Protein AF-A0A7W2SAY1-F1 (afdb_monomer_lite)

Sequence (235 aa):
MAEQLNHPELTVTQLHLTEDHTSDATKPDAIKECTKVAEKNSDEIDKTVPKIVLATLNAKYFHTSFGLRYLYANLKELQDYCEIKEFIIQTRAIDIVEQILVSKPDIVGFGVYIWNIVETTDVVSLLKVIAPDIKIILGGPEVSYETEQQAIVANADYVLTGPADLSFYQLCKDIINNSPPDKKIVHSKPVELNELASPYQYYTDEDLTHRLLYVEASRGCPFKCEFCLSSLDKT

Structure (mmCIF, N/CA/C/O backbone):
data_AF-A0A7W2SAY1-F1
#
_entry.id   AF-A0A7W2SAY1-F1
#
loop_
_atom_site.group_PDB
_atom_site.id
_atom_site.type_symbol
_atom_site.label_atom_id
_atom_site.label_alt_id
_atom_site.label_comp_id
_atom_site.label_asym_id
_atom_site.label_entity_id
_atom_site.label_seq_id
_atom_site.pdbx_PDB_ins_code
_atom_site.Cartn_x
_atom_site.Cartn_y
_atom_site.Cartn_z
_atom_site.occupancy
_atom_site.B_iso_or_equiv
_atom_site.auth_seq_id
_atom_site.auth_comp_id
_atom_site.auth_asym_id
_atom_site.auth_atom_id
_atom_site.pdbx_PDB_model_num
ATOM 1 N N . MET A 1 1 ? 32.327 11.902 -39.844 1.00 40.41 1 MET A N 1
ATOM 2 C CA . MET A 1 1 ? 31.794 10.677 -40.470 1.00 40.41 1 MET A CA 1
ATOM 3 C C . MET A 1 1 ? 32.386 9.512 -39.692 1.00 40.41 1 MET A C 1
ATOM 5 O O . MET A 1 1 ? 33.519 9.150 -39.962 1.00 40.41 1 MET A O 1
ATOM 9 N N . ALA A 1 2 ? 31.719 9.063 -38.627 1.00 31.91 2 ALA A N 1
ATOM 10 C CA . ALA A 1 2 ? 32.201 7.962 -37.792 1.00 31.91 2 ALA A CA 1
ATOM 11 C C . ALA A 1 2 ? 31.481 6.678 -38.225 1.00 31.91 2 ALA A C 1
ATOM 13 O O . ALA A 1 2 ? 30.255 6.678 -38.323 1.00 31.91 2 ALA A O 1
ATOM 14 N N . GLU A 1 3 ? 32.249 5.640 -38.547 1.00 34.47 3 GLU A N 1
ATOM 15 C CA . GLU A 1 3 ? 31.760 4.334 -38.993 1.00 34.47 3 GLU A CA 1
ATOM 16 C C . GLU A 1 3 ? 31.024 3.611 -37.855 1.00 34.47 3 GLU A C 1
ATOM 18 O O . GLU A 1 3 ? 31.545 3.467 -36.749 1.00 34.47 3 GLU A O 1
ATOM 23 N N . GLN A 1 4 ? 29.798 3.160 -38.132 1.00 36.62 4 GLN A N 1
ATOM 24 C CA . GLN A 1 4 ? 29.044 2.266 -37.258 1.00 36.62 4 GLN A CA 1
ATOM 25 C C . GLN A 1 4 ? 29.598 0.844 -37.392 1.00 36.62 4 GLN A C 1
ATOM 27 O O . GLN A 1 4 ? 29.544 0.244 -38.464 1.00 36.62 4 GLN A O 1
ATOM 32 N N . LEU A 1 5 ? 30.107 0.296 -36.291 1.00 39.88 5 LEU A N 1
ATOM 33 C CA . LEU A 1 5 ? 30.416 -1.126 -36.164 1.00 39.88 5 LEU A CA 1
ATOM 34 C C . LEU A 1 5 ? 29.117 -1.881 -35.844 1.00 39.88 5 LEU A C 1
ATOM 36 O O . LEU A 1 5 ? 28.539 -1.701 -34.775 1.00 39.88 5 LEU A O 1
ATOM 40 N N . ASN A 1 6 ? 28.657 -2.715 -36.780 1.00 39.06 6 ASN A N 1
ATOM 41 C CA . ASN A 1 6 ? 27.538 -3.633 -36.565 1.00 39.06 6 ASN A CA 1
ATOM 42 C C . ASN A 1 6 ? 27.964 -4.770 -35.626 1.00 39.06 6 ASN A C 1
ATOM 44 O O . ASN A 1 6 ? 28.907 -5.506 -35.922 1.00 39.06 6 ASN A O 1
ATOM 48 N N . HIS A 1 7 ? 27.245 -4.941 -34.518 1.00 41.12 7 HIS A N 1
ATOM 49 C CA . HIS A 1 7 ? 27.351 -6.133 -33.679 1.00 41.12 7 HIS A CA 1
ATOM 50 C C . HIS A 1 7 ? 26.514 -7.277 -34.282 1.00 41.12 7 HIS A C 1
ATOM 52 O O . HIS A 1 7 ? 25.421 -7.015 -34.786 1.00 41.12 7 HIS A O 1
ATOM 58 N N . PRO A 1 8 ? 27.001 -8.532 -34.256 1.00 40.09 8 PRO A N 1
ATOM 59 C CA . PRO A 1 8 ? 26.271 -9.667 -34.812 1.00 40.09 8 PRO A CA 1
ATOM 60 C C . PRO A 1 8 ? 25.035 -10.007 -33.967 1.00 40.09 8 PRO A C 1
ATOM 62 O O . PRO A 1 8 ? 25.081 -9.974 -32.737 1.00 40.09 8 PRO A O 1
ATOM 65 N N . GLU A 1 9 ? 23.934 -10.328 -34.649 1.00 38.53 9 GLU A N 1
ATOM 66 C CA . GLU A 1 9 ? 22.654 -10.732 -34.061 1.00 38.53 9 GLU A CA 1
ATOM 67 C C . GLU A 1 9 ? 22.815 -11.945 -33.131 1.00 38.53 9 GLU A C 1
ATOM 69 O O . GLU A 1 9 ? 23.359 -12.983 -33.513 1.00 38.53 9 GLU A O 1
ATOM 74 N N . LEU A 1 10 ? 22.303 -11.825 -31.904 1.00 33.75 10 LEU A N 1
ATOM 75 C CA . LEU A 1 10 ? 22.164 -12.944 -30.975 1.00 33.75 10 LEU A CA 1
ATOM 76 C C . LEU A 1 10 ? 21.035 -13.857 -31.463 1.00 33.75 10 LEU A C 1
ATOM 78 O O . LEU A 1 10 ? 19.861 -13.493 -31.420 1.00 33.75 10 LEU A O 1
ATOM 82 N N . THR A 1 11 ? 21.390 -15.052 -31.928 1.00 29.39 11 THR A N 1
ATOM 83 C CA . THR A 1 11 ? 20.422 -16.072 -32.340 1.00 29.39 11 THR A CA 1
ATOM 84 C C . THR A 1 11 ? 19.762 -16.683 -31.102 1.00 29.39 11 THR A C 1
ATOM 86 O O . THR A 1 11 ? 20.425 -17.324 -30.287 1.00 29.39 11 THR A O 1
ATOM 89 N N . VAL A 1 12 ? 18.453 -16.479 -30.946 1.00 34.62 12 VAL A N 1
ATOM 90 C CA . VAL A 1 12 ? 17.649 -17.118 -29.895 1.00 34.62 12 VAL A CA 1
ATOM 91 C C . VAL A 1 12 ? 17.300 -18.537 -30.340 1.00 34.62 12 VAL A C 1
ATOM 93 O O . VAL A 1 12 ? 16.532 -18.727 -31.281 1.00 34.62 12 VAL A O 1
ATOM 96 N N . THR A 1 13 ? 17.849 -19.543 -29.663 1.00 32.06 13 THR A N 1
ATOM 97 C CA . THR A 1 13 ? 17.478 -20.945 -29.886 1.00 32.06 13 THR A CA 1
ATOM 98 C C . THR A 1 13 ? 16.179 -21.247 -29.140 1.00 32.06 13 THR A C 1
ATOM 100 O O . THR A 1 13 ? 16.164 -21.304 -27.912 1.00 32.06 13 THR A O 1
ATOM 103 N N . GLN A 1 14 ? 15.082 -21.446 -29.871 1.00 33.59 14 GLN A N 1
ATOM 104 C CA . GLN A 1 14 ? 13.847 -21.989 -29.303 1.00 33.59 14 GLN A CA 1
ATOM 105 C C . GLN A 1 14 ? 14.040 -23.472 -28.961 1.00 33.59 14 GLN A C 1
ATOM 107 O O . GLN A 1 14 ? 14.428 -24.273 -29.810 1.00 33.59 14 GLN A O 1
ATOM 112 N N . LEU A 1 15 ? 13.761 -23.838 -27.710 1.00 31.23 15 LEU A N 1
ATOM 113 C CA . LEU A 1 15 ? 13.700 -25.230 -27.271 1.00 31.23 15 LEU A CA 1
ATOM 114 C C . LEU A 1 15 ? 12.330 -25.809 -27.643 1.00 31.23 15 LEU A C 1
ATOM 116 O O . LEU A 1 15 ? 11.307 -25.386 -27.109 1.00 31.23 15 LEU A O 1
ATOM 120 N N . HIS A 1 16 ? 12.314 -26.782 -28.556 1.00 31.14 16 HIS A N 1
ATOM 121 C CA . HIS A 1 16 ? 11.139 -27.612 -28.811 1.00 31.14 16 HIS A CA 1
ATOM 122 C C . HIS A 1 16 ? 11.006 -28.667 -27.707 1.00 31.14 16 HIS A C 1
ATOM 124 O O . HIS A 1 16 ? 11.879 -29.518 -27.549 1.00 31.14 16 HIS A O 1
ATOM 130 N N . LEU A 1 17 ? 9.901 -28.619 -26.962 1.00 29.20 17 LEU A N 1
ATOM 131 C CA . LEU A 1 17 ? 9.467 -29.720 -26.107 1.00 29.20 17 LEU A CA 1
ATOM 132 C C . LEU A 1 17 ? 8.897 -30.823 -27.005 1.00 29.20 17 LEU A C 1
ATOM 134 O O . LEU A 1 17 ? 7.915 -30.605 -27.710 1.00 29.20 17 LEU A O 1
ATOM 138 N N . THR A 1 18 ? 9.543 -31.985 -27.008 1.00 30.84 18 THR A N 1
ATOM 139 C CA . THR A 1 18 ? 9.040 -33.191 -27.669 1.00 30.84 18 THR A CA 1
ATOM 140 C C . THR A 1 18 ? 8.051 -33.903 -26.753 1.00 30.84 18 THR A C 1
ATOM 142 O O . THR A 1 18 ? 8.409 -34.298 -25.642 1.00 30.84 18 THR A O 1
ATOM 145 N N . GLU A 1 19 ? 6.824 -34.077 -27.237 1.00 33.44 19 GLU A N 1
ATOM 146 C CA . GLU A 1 19 ? 5.872 -35.067 -26.739 1.00 33.44 19 GLU A CA 1
ATOM 147 C C . GLU A 1 19 ? 6.404 -36.473 -27.048 1.00 33.44 19 GLU A C 1
ATOM 149 O O . GLU A 1 19 ? 6.734 -36.761 -28.194 1.00 33.44 19 GLU A O 1
ATOM 154 N N . ASP A 1 20 ? 6.551 -37.312 -26.021 1.00 27.72 20 ASP A N 1
ATOM 155 C CA . ASP A 1 20 ? 6.038 -38.689 -25.988 1.00 27.72 20 ASP A CA 1
ATOM 156 C C . ASP A 1 20 ? 6.586 -39.440 -24.766 1.00 27.72 20 ASP A C 1
ATOM 158 O O . ASP A 1 20 ? 7.788 -39.464 -24.519 1.00 27.72 20 ASP A O 1
ATOM 162 N N . HIS A 1 21 ? 5.678 -40.042 -23.990 1.00 29.53 21 HIS A N 1
ATOM 163 C CA . HIS A 1 21 ? 5.647 -41.484 -23.710 1.00 29.53 21 HIS A CA 1
ATOM 164 C C . HIS A 1 21 ? 4.499 -41.820 -22.732 1.00 29.53 21 HIS A C 1
ATOM 166 O O . HIS A 1 21 ? 4.573 -41.612 -21.523 1.00 29.53 21 HIS A O 1
ATOM 172 N N . THR A 1 22 ? 3.433 -42.400 -23.292 1.00 26.09 22 THR A N 1
ATOM 173 C CA . THR A 1 22 ? 2.576 -43.450 -22.696 1.00 26.09 22 THR A CA 1
ATOM 174 C C . THR A 1 22 ? 3.451 -44.561 -22.082 1.00 26.09 22 THR A C 1
ATOM 176 O O . THR A 1 22 ? 4.524 -44.813 -22.619 1.00 26.09 22 THR A O 1
ATOM 179 N N . SER A 1 23 ? 3.139 -45.339 -21.044 1.00 26.02 23 SER A N 1
ATOM 180 C CA . SER A 1 23 ? 1.913 -45.834 -20.398 1.00 26.02 23 SER A CA 1
ATOM 181 C C . SER A 1 23 ? 2.361 -46.661 -19.175 1.00 26.02 23 SER A C 1
ATOM 183 O O . SER A 1 23 ? 3.380 -47.331 -19.302 1.00 26.02 23 SER A O 1
ATOM 185 N N . ASP A 1 24 ? 1.590 -46.749 -18.084 1.00 25.70 24 ASP A N 1
ATOM 186 C CA . ASP A 1 24 ? 1.110 -48.062 -17.608 1.00 25.70 24 ASP A CA 1
ATOM 187 C C . ASP A 1 24 ? -0.016 -47.934 -16.570 1.00 25.70 24 ASP A C 1
ATOM 189 O O . ASP A 1 24 ? -0.096 -46.977 -15.799 1.00 25.70 24 ASP A O 1
ATOM 193 N N . ALA A 1 25 ? -0.915 -48.909 -16.603 1.00 26.14 25 ALA A N 1
ATOM 194 C CA . ALA A 1 25 ? -2.165 -48.971 -15.871 1.00 26.14 25 ALA A CA 1
ATOM 195 C C . ALA A 1 25 ? -2.043 -49.783 -14.572 1.00 26.14 25 ALA A C 1
ATOM 197 O O . ALA A 1 25 ? -1.415 -50.838 -14.537 1.00 26.14 25 ALA A O 1
ATOM 198 N N . THR A 1 26 ? -2.777 -49.383 -13.530 1.00 26.69 26 THR A N 1
ATOM 199 C CA . THR A 1 26 ? -3.383 -50.329 -12.570 1.00 26.69 26 THR A CA 1
ATOM 200 C C . THR A 1 26 ? -4.558 -49.664 -11.835 1.00 26.69 26 THR A C 1
ATOM 202 O O . THR A 1 26 ? -4.420 -48.601 -11.239 1.00 26.69 26 THR A O 1
ATOM 205 N N . LYS A 1 27 ? -5.746 -50.278 -11.924 1.00 25.94 27 LYS A N 1
ATOM 206 C CA . LYS A 1 27 ? -6.976 -49.999 -11.143 1.00 25.94 27 LYS A CA 1
ATOM 207 C C . LYS A 1 27 ? -7.161 -51.129 -10.092 1.00 25.94 27 LYS A C 1
ATOM 209 O O . LYS A 1 27 ? -6.432 -52.113 -10.182 1.00 25.94 27 LYS A O 1
ATOM 214 N N . PRO A 1 28 ? -8.269 -51.176 -9.324 1.00 35.78 28 PRO A N 1
ATOM 215 C CA . PRO A 1 28 ? -8.727 -50.259 -8.268 1.00 35.78 28 PRO A CA 1
ATOM 216 C C . PRO A 1 28 ? -9.064 -51.045 -6.973 1.00 35.78 28 PRO A C 1
ATOM 218 O O . PRO A 1 28 ? -9.211 -52.256 -7.027 1.00 35.78 28 PRO A O 1
ATOM 221 N N . ASP A 1 29 ? -9.322 -50.379 -5.844 1.00 25.22 29 ASP A N 1
ATOM 222 C CA . ASP A 1 29 ? -10.178 -50.963 -4.796 1.00 25.22 29 ASP A CA 1
ATOM 223 C C . ASP A 1 29 ? -10.979 -49.877 -4.057 1.00 25.22 29 ASP A C 1
ATOM 225 O O . ASP A 1 29 ? -10.444 -48.874 -3.585 1.00 25.22 29 ASP A O 1
ATOM 229 N N . ALA A 1 30 ? -12.296 -50.090 -4.014 1.00 25.48 30 ALA A N 1
ATOM 230 C CA . ALA A 1 30 ? -13.293 -49.368 -3.220 1.00 25.48 30 ALA A CA 1
ATOM 231 C C . ALA A 1 30 ? -13.280 -49.925 -1.766 1.00 25.48 30 ALA A C 1
ATOM 233 O O . ALA A 1 30 ? -12.662 -50.951 -1.512 1.00 25.48 30 ALA A O 1
ATOM 234 N N . ILE A 1 31 ? -13.903 -49.384 -0.713 1.00 25.42 31 ILE A N 1
ATOM 235 C CA . ILE A 1 31 ? -15.320 -49.073 -0.457 1.00 25.42 31 ILE A CA 1
ATOM 236 C C . ILE A 1 31 ? -15.367 -48.514 0.995 1.00 25.42 31 ILE A C 1
ATOM 238 O O . ILE A 1 31 ? -14.820 -49.177 1.877 1.00 25.42 31 ILE A O 1
ATOM 242 N N . LYS A 1 32 ? -16.060 -47.390 1.273 1.00 26.02 32 LYS A N 1
ATOM 243 C CA . LYS A 1 32 ? -17.177 -47.264 2.260 1.00 26.02 32 LYS A CA 1
ATOM 244 C C . LYS A 1 32 ? -17.494 -45.819 2.668 1.00 26.02 32 LYS A C 1
ATOM 246 O O . LYS A 1 32 ? -16.703 -45.145 3.316 1.00 26.02 32 LYS A O 1
ATOM 251 N N . GLU A 1 33 ? -18.726 -45.426 2.347 1.00 25.97 33 GLU A N 1
ATOM 252 C CA . GLU A 1 33 ? -19.498 -44.344 2.960 1.00 25.97 33 GLU A CA 1
ATOM 253 C C . GLU A 1 33 ? -19.682 -44.540 4.472 1.00 25.97 33 GLU A C 1
ATOM 255 O O . GLU A 1 33 ? -19.872 -45.663 4.946 1.00 25.97 33 GLU A O 1
ATOM 260 N N . CYS A 1 34 ? -19.787 -43.430 5.206 1.00 24.91 34 CYS A N 1
ATOM 261 C CA . CYS A 1 34 ? -20.806 -43.319 6.245 1.00 24.91 34 CYS A CA 1
ATOM 262 C C . CYS A 1 34 ? -21.262 -41.863 6.383 1.00 24.91 34 CYS A C 1
ATOM 264 O O . CYS A 1 34 ? -20.525 -40.973 6.806 1.00 24.91 34 CYS A O 1
ATOM 266 N N . THR A 1 35 ? -22.507 -41.665 5.985 1.00 23.36 35 THR A N 1
ATOM 267 C CA . THR A 1 35 ? -23.342 -40.478 6.080 1.00 23.36 35 THR A CA 1
ATOM 268 C C . THR A 1 35 ? -23.530 -40.061 7.540 1.00 23.36 35 THR A C 1
ATOM 270 O O . THR A 1 35 ? -23.983 -40.855 8.364 1.00 23.36 35 THR A O 1
ATOM 273 N N . LYS A 1 36 ? -23.287 -38.787 7.857 1.00 25.72 36 LYS A N 1
ATOM 274 C CA . LYS A 1 36 ? -23.978 -38.102 8.956 1.00 25.72 36 LYS A CA 1
ATOM 275 C C . LYS A 1 36 ? -24.4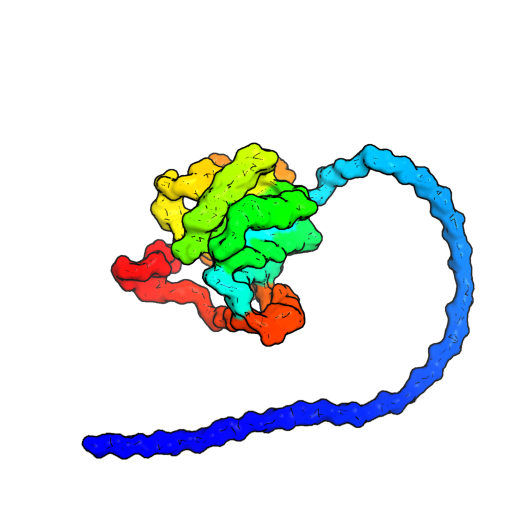44 -36.738 8.478 1.00 25.72 36 LYS A C 1
ATOM 277 O O . LYS A 1 36 ? -23.661 -35.809 8.325 1.00 25.72 36 LYS A O 1
ATOM 282 N N . VAL A 1 37 ? -25.748 -36.673 8.240 1.00 28.31 37 VAL A N 1
ATOM 283 C CA . VAL A 1 37 ? -26.525 -35.442 8.150 1.00 28.31 37 VAL A CA 1
ATOM 284 C C . VAL A 1 37 ? -26.471 -34.782 9.525 1.00 28.31 37 VAL A C 1
ATOM 286 O O . VAL A 1 37 ? -26.868 -35.387 10.520 1.00 28.31 37 VAL A O 1
ATOM 289 N N . ALA A 1 38 ? -25.960 -33.560 9.578 1.00 27.67 38 ALA A N 1
ATOM 290 C CA . ALA A 1 38 ? -26.198 -32.644 10.676 1.00 27.67 38 ALA A CA 1
ATOM 291 C C . ALA A 1 38 ? -26.634 -31.325 10.044 1.00 27.67 38 ALA A C 1
ATOM 293 O O . ALA A 1 38 ? -25.820 -30.553 9.544 1.00 27.67 38 ALA A O 1
ATOM 294 N N . GLU A 1 39 ? -27.948 -31.129 10.010 1.00 31.31 39 GLU A N 1
ATOM 295 C CA . GLU A 1 39 ? -28.566 -29.834 9.772 1.00 31.31 39 GLU A CA 1
ATOM 296 C C . GLU A 1 39 ? -28.018 -28.839 10.799 1.00 31.31 39 GLU A C 1
ATOM 298 O O . GLU A 1 39 ? -28.072 -29.082 12.009 1.00 31.31 39 GLU A O 1
ATOM 303 N N . LYS A 1 40 ? -27.502 -27.703 10.330 1.00 29.50 40 LYS A N 1
ATOM 304 C CA . LYS A 1 40 ? -27.370 -26.519 11.172 1.00 29.50 40 LYS A CA 1
ATOM 305 C C . LYS A 1 40 ? -27.781 -25.293 10.375 1.00 29.50 40 LYS A C 1
ATOM 307 O O . LYS A 1 40 ? -27.286 -25.054 9.278 1.00 29.50 40 LYS A O 1
ATOM 312 N N . ASN A 1 41 ? -28.761 -24.611 10.954 1.00 28.70 41 ASN A N 1
ATOM 313 C CA . ASN A 1 41 ? -29.434 -23.424 10.466 1.00 28.70 41 ASN A CA 1
ATOM 314 C C . ASN A 1 41 ? -28.481 -22.315 10.014 1.00 28.70 41 ASN A C 1
ATOM 316 O O . ASN A 1 41 ? -27.397 -22.123 10.562 1.00 28.70 41 ASN A O 1
ATOM 320 N N . SER A 1 42 ? -29.009 -21.583 9.042 1.00 34.50 42 SER A N 1
ATOM 321 C CA . SER A 1 42 ? -28.645 -20.262 8.556 1.00 34.50 42 SER A CA 1
ATOM 322 C C . SER A 1 42 ? -28.371 -19.228 9.654 1.00 34.50 42 SER A C 1
ATOM 324 O O . SER A 1 42 ? -29.038 -19.214 10.687 1.00 34.50 42 SER A O 1
ATOM 326 N N . ASP A 1 43 ? -27.470 -18.310 9.299 1.00 36.62 43 ASP A N 1
ATOM 327 C CA . ASP A 1 43 ? -27.241 -16.980 9.872 1.00 36.62 43 ASP A CA 1
ATOM 328 C C . ASP A 1 43 ? -26.518 -16.894 11.222 1.00 36.62 43 ASP A C 1
ATOM 330 O O . ASP A 1 43 ? -27.090 -16.489 12.224 1.00 36.62 43 ASP A O 1
ATOM 334 N N . GLU A 1 44 ? -25.206 -17.149 11.211 1.00 30.80 44 GLU A N 1
ATOM 335 C CA . GLU A 1 44 ? -24.261 -16.530 12.153 1.00 30.80 44 GLU A CA 1
ATOM 336 C C . GLU A 1 44 ? -22.850 -16.536 11.534 1.00 30.80 44 GLU A C 1
ATOM 338 O O . GLU A 1 44 ? -22.227 -17.585 11.375 1.00 30.80 44 GLU A O 1
ATOM 343 N N . ILE A 1 45 ? -22.348 -15.365 11.118 1.00 34.31 45 ILE A N 1
ATOM 344 C CA . ILE A 1 45 ? -20.948 -15.199 10.698 1.00 34.31 45 ILE A CA 1
ATOM 345 C C . ILE A 1 45 ? -20.151 -14.796 11.937 1.00 34.31 45 ILE A C 1
ATOM 347 O O . ILE A 1 45 ? -20.131 -13.633 12.337 1.00 34.31 45 ILE A O 1
ATOM 351 N N . ASP A 1 46 ? -19.516 -15.795 12.535 1.00 39.84 46 ASP A N 1
ATOM 352 C CA . ASP A 1 46 ? -18.549 -15.689 13.622 1.00 39.84 46 ASP A CA 1
ATOM 353 C C . ASP A 1 46 ? -17.248 -15.060 13.085 1.00 39.84 46 ASP A C 1
ATOM 355 O O . ASP A 1 46 ? -16.529 -15.672 12.290 1.00 39.84 46 ASP A O 1
ATOM 359 N N . LYS A 1 47 ? -16.959 -13.796 13.421 1.00 50.72 47 LYS A N 1
ATOM 360 C CA . LYS A 1 47 ? -15.794 -13.075 12.876 1.00 50.72 47 LYS A CA 1
ATOM 361 C C . LYS A 1 47 ? -14.520 -13.501 13.620 1.00 50.72 47 LYS A C 1
ATOM 363 O O . LYS A 1 47 ? -14.042 -12.805 14.508 1.00 50.72 47 LYS A O 1
ATOM 368 N N . THR A 1 48 ? -13.975 -14.661 13.259 1.00 67.19 48 THR A N 1
ATOM 369 C CA . THR A 1 48 ? -12.723 -15.203 13.828 1.00 67.19 48 THR A CA 1
ATOM 370 C C . THR A 1 48 ? -11.500 -15.001 12.932 1.00 67.19 48 THR A C 1
ATOM 372 O O . THR A 1 48 ? -10.391 -15.362 13.319 1.00 67.19 48 THR A O 1
ATOM 375 N N . VAL A 1 49 ? -11.663 -14.381 11.759 1.00 77.00 49 VAL A N 1
ATOM 376 C CA . VAL A 1 49 ? -10.583 -14.202 10.785 1.00 77.00 49 VAL A CA 1
ATOM 377 C C . VAL A 1 49 ? -10.679 -12.825 10.104 1.00 77.00 49 VAL A C 1
ATOM 379 O O . VAL A 1 49 ? -11.722 -12.524 9.522 1.00 77.00 49 VAL A O 1
ATOM 382 N N . PRO A 1 50 ? -9.623 -11.989 10.153 1.00 91.12 50 PRO A N 1
ATOM 383 C CA . PRO A 1 50 ? -9.631 -10.647 9.575 1.00 91.12 50 PRO A CA 1
ATOM 384 C C . PRO A 1 50 ? -9.456 -10.694 8.058 1.00 91.12 50 PRO A C 1
ATOM 386 O O . PRO A 1 50 ? -8.617 -11.443 7.566 1.00 91.12 50 PRO A O 1
ATOM 389 N N . LYS A 1 51 ? -10.179 -9.859 7.310 1.00 97.50 51 LYS A N 1
ATOM 390 C CA . LYS A 1 51 ? -10.009 -9.744 5.854 1.00 97.50 51 LYS A CA 1
ATOM 391 C C . LYS A 1 51 ? -9.187 -8.507 5.492 1.00 97.50 51 LYS A C 1
ATOM 393 O O . LYS A 1 51 ? -9.522 -7.391 5.892 1.00 97.50 51 LYS A O 1
ATOM 398 N N . ILE A 1 52 ? -8.135 -8.698 4.698 1.00 98.69 52 ILE A N 1
ATOM 399 C CA . ILE A 1 52 ? -7.218 -7.636 4.266 1.00 98.69 52 ILE A CA 1
ATOM 400 C C . ILE A 1 52 ? -7.327 -7.458 2.749 1.00 98.69 52 ILE A C 1
ATOM 402 O O . ILE A 1 52 ? -7.343 -8.431 1.997 1.00 98.69 52 ILE A O 1
ATOM 406 N N . VAL A 1 53 ? -7.380 -6.212 2.287 1.00 98.88 53 VAL A N 1
ATOM 407 C CA . VAL A 1 53 ? -7.272 -5.875 0.862 1.00 98.88 53 VAL A CA 1
ATOM 408 C C . VAL A 1 53 ? -6.056 -4.982 0.656 1.00 98.88 53 VAL A C 1
ATOM 410 O O . VAL A 1 53 ? -5.943 -3.917 1.258 1.00 98.88 53 VAL A O 1
ATOM 413 N N . LEU A 1 54 ? -5.156 -5.400 -0.225 1.00 98.88 54 LEU A N 1
ATOM 414 C CA . LEU A 1 54 ? -4.064 -4.586 -0.743 1.00 98.88 54 LEU A CA 1
ATOM 415 C C . LEU A 1 54 ? -4.512 -3.949 -2.055 1.00 98.88 54 LEU A C 1
ATOM 417 O O . LEU A 1 54 ? -4.793 -4.660 -3.015 1.00 98.88 54 LEU A O 1
ATOM 421 N N . ALA A 1 55 ? -4.577 -2.624 -2.115 1.00 98.81 55 ALA A N 1
ATOM 422 C CA . ALA A 1 55 ? -5.100 -1.895 -3.258 1.00 98.81 55 ALA A CA 1
ATOM 423 C C . ALA A 1 55 ? -4.133 -0.835 -3.793 1.00 98.81 55 ALA A C 1
ATOM 425 O O . ALA A 1 55 ? -3.342 -0.231 -3.070 1.00 98.81 55 ALA A O 1
ATOM 426 N N . THR A 1 56 ? -4.193 -0.591 -5.097 1.00 98.69 56 THR A N 1
ATOM 427 C CA . THR A 1 56 ? -3.546 0.564 -5.727 1.00 98.69 56 THR A CA 1
ATOM 428 C C . THR A 1 56 ? -4.224 0.892 -7.048 1.00 98.69 56 THR A C 1
ATOM 430 O O . THR A 1 56 ? -4.954 0.073 -7.610 1.00 98.69 56 THR A O 1
ATOM 433 N N . LEU A 1 57 ? -3.977 2.100 -7.542 1.00 98.69 57 LEU A N 1
ATOM 434 C CA . LEU A 1 57 ? -4.431 2.569 -8.841 1.00 98.69 57 LEU A CA 1
ATOM 435 C C . LEU A 1 57 ? -3.198 2.737 -9.738 1.00 98.69 57 LEU A C 1
ATOM 437 O O . LEU A 1 57 ? -2.369 3.627 -9.533 1.00 98.69 57 LEU A O 1
ATOM 441 N N . ASN A 1 58 ? -3.059 1.854 -10.720 1.00 98.06 58 ASN A N 1
ATOM 442 C CA . ASN A 1 58 ? -2.008 1.896 -11.726 1.00 98.06 58 ASN A CA 1
ATOM 443 C C . ASN A 1 58 ? -2.303 2.976 -12.779 1.00 98.06 58 ASN A C 1
ATOM 445 O O . ASN A 1 58 ? -3.456 3.304 -13.058 1.00 98.06 58 ASN A O 1
ATOM 449 N N . ALA A 1 59 ? -1.267 3.496 -13.440 1.00 97.06 59 ALA A N 1
ATOM 450 C CA . ALA A 1 59 ? -1.464 4.458 -14.529 1.00 97.06 59 ALA A CA 1
ATOM 451 C C . ALA A 1 59 ? -2.249 3.853 -15.713 1.00 97.06 59 ALA A C 1
ATOM 453 O O . ALA A 1 59 ? -3.020 4.548 -16.378 1.00 97.06 59 ALA A O 1
ATOM 454 N N . LYS A 1 60 ? -2.033 2.554 -15.975 1.00 97.00 60 LYS A N 1
ATOM 455 C CA . LYS A 1 60 ? -2.671 1.740 -17.020 1.00 97.00 60 LYS A CA 1
ATOM 456 C C . LYS A 1 60 ? -2.717 0.272 -16.590 1.00 97.00 60 LYS A C 1
ATOM 458 O O . LYS A 1 60 ? -1.919 -0.153 -15.760 1.00 97.00 60 LYS A O 1
ATOM 463 N N . TYR A 1 61 ? -3.601 -0.503 -17.217 1.00 96.31 61 TYR A N 1
ATOM 464 C CA . TYR A 1 61 ? -3.844 -1.914 -16.887 1.00 96.31 61 TYR A CA 1
ATOM 465 C C . TYR A 1 61 ? -2.592 -2.801 -16.985 1.00 96.31 61 TYR A C 1
ATOM 467 O O . TYR A 1 61 ? -2.358 -3.650 -16.128 1.00 96.31 61 TYR A O 1
ATOM 475 N N . PHE A 1 62 ? -1.744 -2.569 -17.991 1.00 96.38 62 PHE A N 1
ATOM 476 C CA . PHE A 1 62 ? -0.566 -3.406 -18.214 1.00 96.38 62 PHE A CA 1
ATOM 477 C C . PHE A 1 62 ? 0.510 -3.265 -17.121 1.00 96.38 62 PHE A C 1
ATOM 479 O O . PHE A 1 62 ? 1.455 -4.035 -17.124 1.00 96.38 62 PHE A O 1
ATOM 486 N N . HIS A 1 63 ? 0.423 -2.310 -16.192 1.00 96.88 63 HIS A N 1
ATOM 487 C CA . HIS A 1 63 ? 1.363 -2.236 -15.069 1.00 96.88 63 HIS A CA 1
ATOM 488 C C . HIS A 1 63 ? 0.900 -3.127 -13.931 1.00 96.88 63 HIS A C 1
ATOM 490 O O . HIS A 1 63 ? -0.228 -2.953 -13.490 1.00 96.88 63 HIS A O 1
ATOM 496 N N . THR A 1 64 ? 1.761 -3.998 -13.410 1.00 95.81 64 THR A N 1
ATOM 497 C CA . THR A 1 64 ? 1.547 -4.713 -12.141 1.00 95.81 64 THR A CA 1
ATOM 498 C C . THR A 1 64 ? 2.151 -3.962 -10.961 1.00 95.81 64 THR A C 1
ATOM 500 O O . THR A 1 64 ? 3.278 -3.475 -11.039 1.00 95.81 64 THR A O 1
ATOM 503 N N . SER A 1 65 ? 1.476 -3.957 -9.820 1.00 96.25 65 SER A N 1
ATOM 504 C CA . SER A 1 65 ? 2.026 -3.430 -8.583 1.00 96.25 65 SER A CA 1
ATOM 505 C C . SER A 1 65 ? 2.979 -4.429 -7.952 1.00 96.25 65 SER A C 1
ATOM 507 O O . SER A 1 65 ? 2.581 -5.431 -7.347 1.00 96.25 65 SER A O 1
ATOM 509 N N . PHE A 1 66 ? 4.263 -4.132 -8.094 1.00 95.69 66 PHE A N 1
ATOM 510 C CA . PHE A 1 66 ? 5.322 -4.920 -7.491 1.00 95.69 66 PHE A CA 1
ATOM 511 C C . PHE A 1 66 ? 5.374 -4.748 -5.968 1.00 95.69 66 PHE A C 1
ATOM 513 O O . PHE A 1 66 ? 5.540 -5.722 -5.240 1.00 95.69 66 PHE A O 1
ATOM 520 N N . GLY A 1 67 ? 5.127 -3.525 -5.483 1.00 96.19 67 GLY A N 1
ATOM 521 C CA . GLY A 1 67 ? 5.068 -3.227 -4.052 1.00 96.19 67 GLY A CA 1
ATOM 522 C C . GLY A 1 67 ? 3.980 -4.025 -3.332 1.00 96.19 67 GLY A C 1
ATOM 523 O O . GLY A 1 67 ? 4.262 -4.642 -2.309 1.00 96.19 67 GLY A O 1
ATOM 524 N N . LEU A 1 68 ? 2.762 -4.100 -3.888 1.00 98.12 68 LEU A N 1
ATOM 525 C CA . LEU A 1 68 ? 1.690 -4.892 -3.269 1.00 98.12 68 LEU A CA 1
ATOM 526 C C . LEU A 1 68 ? 2.018 -6.387 -3.225 1.00 98.12 68 LEU A C 1
ATOM 528 O O . LEU A 1 68 ? 1.715 -7.037 -2.231 1.00 98.12 68 LEU A O 1
ATOM 532 N N . ARG A 1 69 ? 2.670 -6.934 -4.258 1.00 97.75 69 ARG A N 1
ATOM 533 C CA . ARG A 1 69 ? 3.095 -8.343 -4.259 1.00 97.75 69 ARG A CA 1
ATOM 534 C C . ARG A 1 69 ? 4.173 -8.615 -3.208 1.00 97.75 69 ARG A C 1
ATOM 536 O O . ARG A 1 69 ? 4.143 -9.672 -2.590 1.00 97.75 69 ARG A O 1
ATOM 543 N N . TYR A 1 70 ? 5.073 -7.664 -2.955 1.00 97.62 70 TYR A N 1
ATOM 544 C CA . TYR A 1 70 ? 6.035 -7.750 -1.850 1.00 97.62 70 TYR A CA 1
ATOM 545 C C . TYR A 1 70 ? 5.351 -7.747 -0.482 1.00 97.62 70 TYR A C 1
ATOM 547 O O . TYR A 1 70 ? 5.658 -8.606 0.346 1.00 97.62 70 TYR A O 1
ATOM 555 N N . LEU A 1 71 ? 4.385 -6.846 -0.263 1.00 98.31 71 LEU A N 1
ATOM 556 C CA . LEU A 1 71 ? 3.578 -6.859 0.960 1.00 98.31 71 LEU A CA 1
ATOM 557 C C . LEU A 1 71 ? 2.871 -8.210 1.113 1.00 98.31 71 LEU A C 1
ATOM 559 O O . LEU A 1 71 ? 3.011 -8.861 2.142 1.00 98.31 71 LEU A O 1
ATOM 563 N N . TYR A 1 72 ? 2.190 -8.670 0.061 1.00 98.56 72 TYR A N 1
ATOM 564 C CA . TYR A 1 72 ? 1.477 -9.945 0.041 1.00 98.56 72 TYR A CA 1
ATOM 565 C C . TYR A 1 72 ? 2.386 -11.134 0.376 1.00 98.56 72 TYR A C 1
ATOM 567 O O . TYR A 1 72 ? 2.054 -11.949 1.237 1.00 98.56 72 TYR A O 1
ATOM 575 N N . ALA A 1 73 ? 3.570 -11.201 -0.235 1.00 98.19 73 ALA A N 1
ATOM 576 C CA . ALA A 1 73 ? 4.560 -12.247 0.009 1.00 98.19 73 ALA A CA 1
ATOM 577 C C . ALA A 1 73 ? 5.041 -12.305 1.466 1.00 98.19 73 ALA A C 1
ATOM 579 O O . ALA A 1 73 ? 5.381 -13.379 1.959 1.00 98.19 73 ALA A O 1
ATOM 580 N N . ASN A 1 74 ? 5.065 -11.162 2.155 1.00 98.06 74 ASN A N 1
ATOM 581 C CA . ASN A 1 74 ? 5.629 -11.016 3.496 1.00 98.06 74 ASN A CA 1
ATOM 582 C C . ASN A 1 74 ? 4.560 -10.935 4.606 1.00 98.06 74 ASN A C 1
ATOM 584 O O . ASN A 1 74 ? 4.896 -10.697 5.767 1.00 98.06 74 ASN A O 1
ATOM 588 N N . LEU A 1 75 ? 3.286 -11.201 4.285 1.00 97.81 75 LEU A N 1
ATOM 589 C CA . LEU A 1 75 ? 2.173 -11.204 5.246 1.00 97.81 75 LEU A CA 1
ATOM 590 C C . LEU A 1 75 ? 2.096 -12.442 6.152 1.00 97.81 75 LEU A C 1
ATOM 592 O O . LEU A 1 75 ? 1.284 -12.455 7.078 1.00 97.81 75 LEU A O 1
ATOM 596 N N . LYS A 1 76 ? 2.936 -13.461 5.933 1.00 96.81 76 LYS A N 1
ATOM 597 C CA . LYS A 1 76 ? 2.981 -14.685 6.755 1.00 96.81 76 LYS A CA 1
ATOM 598 C C . LYS A 1 76 ? 1.581 -15.298 6.918 1.00 96.81 76 LYS A C 1
ATOM 600 O O . LYS A 1 76 ? 0.892 -15.485 5.922 1.00 96.81 76 LYS A O 1
ATOM 605 N N . GLU A 1 77 ? 1.133 -15.566 8.146 1.00 96.19 77 GLU A N 1
ATOM 606 C CA . GLU A 1 77 ? -0.180 -16.158 8.428 1.00 96.19 77 GLU A CA 1
ATOM 607 C C . GLU A 1 77 ? -1.371 -15.287 7.996 1.00 96.19 77 GLU A C 1
ATOM 609 O O . GLU A 1 77 ? -2.488 -15.784 7.900 1.00 96.19 77 GLU A O 1
ATOM 614 N N . LEU A 1 78 ? -1.158 -13.990 7.745 1.00 97.44 78 LEU A N 1
ATOM 615 C CA . LEU A 1 78 ? -2.206 -13.084 7.271 1.00 97.44 78 LEU A CA 1
ATOM 616 C C . LEU A 1 78 ? -2.369 -13.117 5.746 1.00 97.44 78 LEU A C 1
ATOM 618 O O . LEU A 1 78 ? -3.328 -12.541 5.230 1.00 97.44 78 LEU A O 1
ATOM 622 N N . GLN A 1 79 ? -1.456 -13.769 5.018 1.00 97.81 79 GLN A N 1
ATOM 623 C CA . GLN A 1 79 ? -1.521 -13.865 3.559 1.00 97.81 79 GLN A CA 1
ATOM 624 C C . GLN A 1 79 ? -2.793 -14.589 3.095 1.00 97.81 79 GLN A C 1
ATOM 626 O O . GLN A 1 79 ? -3.443 -14.115 2.165 1.00 97.81 79 GLN A O 1
ATOM 631 N N . ASP A 1 80 ? -3.189 -15.661 3.790 1.00 96.62 80 ASP A N 1
ATOM 632 C CA . ASP A 1 80 ? -4.378 -16.476 3.479 1.00 96.62 80 ASP A CA 1
ATOM 633 C C . ASP A 1 80 ? -5.687 -15.672 3.520 1.00 96.62 80 ASP A C 1
ATOM 635 O O . ASP A 1 80 ? -6.702 -16.053 2.932 1.00 96.62 80 ASP A O 1
ATOM 639 N N . TYR A 1 81 ? -5.665 -14.526 4.198 1.00 97.19 81 TYR A N 1
ATOM 640 C CA . TYR A 1 81 ? -6.815 -13.644 4.370 1.00 97.19 81 TYR A CA 1
ATOM 641 C C . TYR A 1 81 ? -6.656 -12.310 3.648 1.00 97.19 81 TYR A C 1
ATOM 643 O O . TYR A 1 81 ? -7.487 -11.409 3.791 1.00 97.19 81 TYR A O 1
ATOM 651 N N . CYS A 1 82 ? -5.609 -12.195 2.840 1.00 98.44 82 CYS A N 1
ATOM 652 C CA . CYS A 1 82 ? -5.322 -11.034 2.031 1.00 98.44 82 CYS A CA 1
ATOM 653 C C . CYS A 1 82 ? -5.694 -11.287 0.568 1.00 98.44 82 CYS A C 1
ATOM 655 O O . CYS A 1 82 ? -5.622 -12.407 0.067 1.00 98.44 82 CYS A O 1
ATOM 657 N N . GLU A 1 83 ? -6.071 -10.233 -0.143 1.00 98.31 83 GLU A N 1
ATOM 658 C CA . GLU A 1 83 ? -6.156 -10.237 -1.601 1.00 98.31 83 GLU A CA 1
ATOM 659 C C . GLU A 1 83 ? -5.604 -8.931 -2.172 1.00 98.31 83 GLU A C 1
ATOM 661 O O . GLU A 1 83 ? -5.648 -7.884 -1.521 1.00 98.31 83 GLU A O 1
ATOM 666 N N . ILE A 1 84 ? -5.098 -8.992 -3.402 1.00 98.56 84 ILE A N 1
ATOM 667 C CA . ILE A 1 84 ? -4.622 -7.820 -4.135 1.00 98.56 84 ILE A CA 1
ATOM 668 C C . ILE A 1 84 ? -5.726 -7.356 -5.091 1.00 98.56 84 ILE A C 1
ATOM 670 O O . ILE A 1 84 ? -6.237 -8.146 -5.882 1.00 98.56 84 ILE A O 1
ATOM 674 N N . LYS A 1 85 ? -6.058 -6.063 -5.054 1.00 98.50 85 LYS A N 1
ATOM 675 C CA . LYS A 1 85 ? -6.968 -5.399 -5.994 1.00 98.50 85 LYS A CA 1
ATOM 676 C C . LYS A 1 85 ? -6.267 -4.245 -6.691 1.00 98.50 85 LYS A C 1
ATOM 678 O O . LYS A 1 85 ? -5.988 -3.204 -6.101 1.00 98.50 85 LYS A O 1
ATOM 683 N N . GLU A 1 86 ? -5.983 -4.433 -7.970 1.00 98.00 86 GLU A N 1
ATOM 684 C CA . GLU A 1 86 ? -5.318 -3.429 -8.790 1.00 98.00 86 GLU A CA 1
ATOM 685 C C . GLU A 1 86 ? -6.321 -2.745 -9.713 1.00 98.00 86 GLU A C 1
ATOM 687 O O . GLU A 1 86 ? -6.980 -3.391 -10.526 1.00 98.00 86 GLU A O 1
ATOM 692 N N . PHE A 1 87 ? -6.404 -1.425 -9.607 1.00 98.50 87 PHE A N 1
ATOM 693 C CA . PHE A 1 87 ? -7.268 -0.586 -10.430 1.00 98.50 87 PHE A CA 1
ATOM 694 C C . PHE A 1 87 ? -6.429 0.257 -11.389 1.00 98.50 87 PHE A C 1
ATOM 696 O O . PHE A 1 87 ? -5.198 0.217 -11.361 1.00 98.50 87 PHE A O 1
ATOM 703 N N . ILE A 1 88 ? -7.092 1.058 -12.221 1.00 98.38 88 ILE A N 1
ATOM 704 C CA . ILE A 1 88 ? -6.445 2.114 -13.008 1.00 98.38 88 ILE A CA 1
ATOM 705 C C . ILE A 1 88 ? -6.995 3.482 -12.618 1.00 98.38 88 ILE A C 1
ATOM 707 O O . ILE A 1 88 ? -8.164 3.576 -12.247 1.00 98.38 88 ILE A O 1
ATOM 711 N N . ILE A 1 89 ? -6.188 4.535 -12.747 1.00 98.12 89 ILE A N 1
ATOM 712 C CA . ILE A 1 89 ? -6.561 5.912 -12.360 1.00 98.12 89 ILE A CA 1
ATOM 713 C C . ILE A 1 89 ? -7.810 6.450 -13.087 1.00 98.12 89 ILE A C 1
ATOM 715 O O . ILE A 1 89 ? -8.46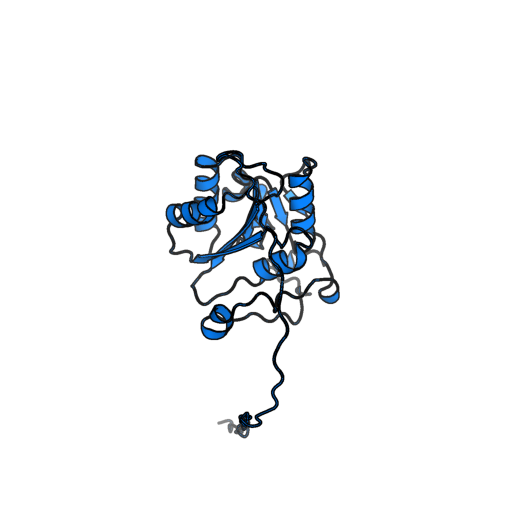9 7.354 -12.597 1.00 98.12 89 ILE A O 1
ATOM 719 N N . GLN A 1 90 ? -8.196 5.879 -14.232 1.00 98.06 90 GLN A N 1
ATOM 720 C CA . GLN A 1 90 ? -9.431 6.259 -14.935 1.00 98.06 90 GLN A CA 1
ATOM 721 C C . GLN A 1 90 ? -10.699 5.620 -14.339 1.00 98.06 90 GLN A C 1
ATOM 723 O O . GLN A 1 90 ? -11.810 5.971 -14.741 1.00 98.06 90 GLN A O 1
ATOM 728 N N . THR A 1 91 ? -10.556 4.663 -13.420 1.00 98.44 91 THR A N 1
ATOM 729 C CA . THR A 1 91 ? -11.692 4.004 -12.761 1.00 98.44 91 THR A CA 1
ATOM 730 C C . THR A 1 91 ? -12.318 4.979 -11.771 1.00 98.44 91 THR A C 1
ATOM 732 O O . THR A 1 91 ? -11.611 5.600 -10.980 1.00 98.44 91 THR A O 1
ATOM 735 N N . ARG A 1 92 ? -13.646 5.122 -11.785 1.00 98.50 92 ARG A N 1
ATOM 736 C CA . ARG A 1 92 ? -14.322 6.054 -10.874 1.00 98.50 92 ARG A CA 1
ATOM 737 C C . ARG A 1 92 ? -14.182 5.562 -9.436 1.00 98.50 92 ARG A C 1
ATOM 739 O O . ARG A 1 92 ? -14.322 4.368 -9.179 1.00 98.50 92 ARG A O 1
ATOM 746 N N . ALA A 1 93 ? -14.014 6.490 -8.496 1.00 98.62 93 ALA A N 1
ATOM 747 C CA . ALA A 1 93 ? -13.846 6.157 -7.083 1.00 98.62 93 ALA A CA 1
ATOM 748 C C . ALA A 1 93 ? -14.973 5.258 -6.544 1.00 98.62 93 ALA A C 1
ATOM 750 O O . ALA A 1 93 ? -14.694 4.285 -5.857 1.00 98.62 93 ALA A O 1
ATOM 751 N N . ILE A 1 94 ? -16.233 5.520 -6.913 1.00 98.56 94 ILE A N 1
ATOM 752 C CA . ILE A 1 94 ? -17.375 4.697 -6.480 1.00 98.56 94 ILE A CA 1
ATOM 753 C C . ILE A 1 94 ? -17.272 3.235 -6.937 1.00 98.56 94 ILE A C 1
ATOM 755 O O . ILE A 1 94 ? -17.558 2.345 -6.144 1.00 98.56 94 ILE A O 1
ATOM 759 N N . ASP A 1 95 ? -16.796 2.985 -8.162 1.00 98.69 95 ASP A N 1
ATOM 760 C CA . ASP A 1 95 ? -16.651 1.626 -8.699 1.00 98.69 95 ASP A CA 1
ATOM 761 C C . ASP A 1 95 ? -15.518 0.881 -7.971 1.00 98.69 95 ASP A C 1
ATOM 763 O O . ASP A 1 95 ? -15.629 -0.306 -7.667 1.00 98.69 95 ASP A O 1
ATOM 767 N N . ILE A 1 96 ? -14.431 1.593 -7.647 1.00 98.75 96 ILE A N 1
ATOM 768 C CA . ILE A 1 96 ? -13.323 1.062 -6.842 1.00 98.75 96 ILE A CA 1
ATOM 769 C C . ILE A 1 96 ? -13.818 0.702 -5.438 1.00 98.75 96 ILE A C 1
ATOM 771 O O . ILE A 1 96 ? -13.548 -0.395 -4.947 1.00 98.75 96 ILE A O 1
ATOM 775 N N . VAL A 1 97 ? -14.551 1.612 -4.790 1.00 98.81 97 VAL A N 1
ATOM 776 C CA . VAL A 1 97 ? -15.084 1.400 -3.439 1.00 98.81 97 VAL A CA 1
ATOM 777 C C . VAL A 1 97 ? -16.045 0.219 -3.408 1.00 98.81 97 VAL A C 1
ATOM 779 O O . VAL A 1 97 ? -15.895 -0.643 -2.544 1.00 98.81 97 VAL A O 1
ATOM 782 N N . GLU A 1 98 ? -16.972 0.127 -4.361 1.00 98.56 98 GLU A N 1
ATOM 783 C CA . GLU A 1 98 ? -17.877 -1.018 -4.483 1.00 98.56 98 GLU A CA 1
ATOM 784 C C . GLU A 1 98 ? -17.087 -2.327 -4.574 1.00 98.56 98 GLU A C 1
ATOM 786 O O . GLU A 1 98 ? -17.301 -3.238 -3.771 1.00 98.56 98 GLU A O 1
ATOM 791 N N . GLN A 1 99 ? -16.102 -2.393 -5.475 1.00 98.69 99 GLN A N 1
ATOM 792 C CA . GLN A 1 99 ? -15.276 -3.585 -5.633 1.00 98.69 99 GLN A CA 1
ATOM 793 C C . GLN A 1 99 ? -14.488 -3.930 -4.370 1.00 98.69 99 GLN A C 1
ATOM 795 O O . GLN A 1 99 ? -14.396 -5.109 -4.036 1.00 98.69 99 GLN A O 1
ATOM 800 N N . ILE A 1 100 ? -13.933 -2.956 -3.642 1.00 98.69 100 ILE A N 1
ATOM 801 C CA . ILE A 1 100 ? -13.242 -3.202 -2.365 1.00 98.69 100 ILE A CA 1
ATOM 802 C C . ILE A 1 100 ? -14.219 -3.777 -1.330 1.00 98.69 100 ILE A C 1
ATOM 804 O O . ILE A 1 100 ? -13.908 -4.795 -0.706 1.00 98.69 100 ILE A O 1
ATOM 808 N N . LEU A 1 101 ? -15.405 -3.179 -1.192 1.00 98.50 101 LEU A N 1
ATOM 809 C CA . LEU A 1 101 ? -16.401 -3.543 -0.181 1.00 98.50 101 LEU A CA 1
ATOM 810 C C . LEU A 1 101 ? -17.040 -4.919 -0.400 1.00 98.50 101 LEU A C 1
ATOM 812 O O . LEU A 1 101 ? -17.479 -5.521 0.581 1.00 98.50 101 LEU A O 1
ATOM 816 N N . VAL A 1 102 ? -17.029 -5.465 -1.624 1.00 98.00 102 VAL A N 1
ATOM 817 C CA . VAL A 1 102 ? -17.452 -6.858 -1.892 1.00 98.00 102 VAL A CA 1
ATOM 818 C C . VAL A 1 102 ? -16.735 -7.850 -0.970 1.00 98.00 102 VAL A C 1
ATOM 820 O O . VAL A 1 102 ? -17.354 -8.792 -0.476 1.00 98.00 102 VAL A O 1
ATOM 823 N N . SER A 1 103 ? -15.455 -7.609 -0.677 1.00 96.31 103 SER A N 1
ATOM 824 C CA . SER A 1 103 ? -14.658 -8.478 0.195 1.00 96.31 103 SER A CA 1
ATOM 825 C C . SER A 1 103 ? -14.952 -8.297 1.681 1.00 96.31 103 SER A C 1
ATOM 827 O O . SER A 1 103 ? -14.472 -9.093 2.478 1.00 96.31 103 SER A O 1
ATOM 829 N N . LYS A 1 104 ? -15.722 -7.270 2.066 1.00 97.12 104 LYS A N 1
ATOM 830 C CA . LYS A 1 104 ? -15.978 -6.879 3.463 1.00 97.12 104 LYS A CA 1
ATOM 831 C C . LYS A 1 104 ? -14.684 -6.775 4.300 1.00 97.12 104 LYS A C 1
ATOM 833 O O . LYS A 1 104 ? -14.597 -7.422 5.344 1.00 97.12 104 LYS A O 1
ATOM 838 N N . PRO A 1 105 ? -13.668 -6.014 3.842 1.00 98.19 105 PRO A N 1
ATOM 839 C CA . PRO A 1 105 ? -12.375 -5.970 4.511 1.00 98.19 105 PRO A CA 1
ATOM 840 C C . PRO A 1 105 ? -12.464 -5.314 5.890 1.00 98.19 105 PRO A C 1
ATOM 842 O O . PRO A 1 105 ? -13.227 -4.374 6.093 1.00 98.19 105 PRO A O 1
ATOM 845 N N . ASP A 1 106 ? -11.629 -5.778 6.810 1.00 98.19 106 ASP A N 1
ATOM 846 C CA . ASP A 1 106 ? -11.336 -5.104 8.076 1.00 98.19 106 ASP A CA 1
ATOM 847 C C . ASP A 1 106 ? -10.216 -4.072 7.896 1.00 98.19 106 ASP A C 1
ATOM 849 O O . ASP A 1 106 ? -10.222 -3.013 8.526 1.00 98.19 106 ASP A O 1
ATOM 853 N N . ILE A 1 107 ? -9.262 -4.378 7.008 1.00 98.75 107 ILE A N 1
ATOM 854 C CA . ILE A 1 107 ? -8.099 -3.542 6.708 1.00 98.75 107 ILE A CA 1
ATOM 855 C C . ILE A 1 107 ? -7.967 -3.366 5.195 1.00 98.75 107 ILE A C 1
ATOM 857 O O . ILE A 1 107 ? -8.015 -4.339 4.439 1.00 98.75 107 ILE A O 1
ATOM 861 N N . VAL A 1 108 ? -7.736 -2.131 4.750 1.00 98.88 108 VAL A N 1
ATOM 862 C CA . VAL A 1 108 ? -7.367 -1.815 3.367 1.00 98.88 108 VAL A CA 1
ATOM 863 C C . VAL A 1 108 ? -6.035 -1.071 3.357 1.00 98.88 108 VAL A C 1
ATOM 865 O O . VAL A 1 108 ? -5.911 0.014 3.926 1.00 98.88 108 VAL A O 1
ATOM 868 N N . GLY A 1 109 ? -5.032 -1.662 2.712 1.00 98.81 109 GLY A N 1
ATOM 869 C CA . GLY A 1 109 ? -3.728 -1.052 2.479 1.00 98.81 109 GLY A CA 1
ATOM 870 C C . GLY A 1 109 ? -3.659 -0.428 1.089 1.00 98.81 109 GLY A C 1
ATOM 871 O O . GLY A 1 109 ? -3.852 -1.144 0.113 1.00 98.81 109 GLY A O 1
ATOM 872 N N . PHE A 1 110 ? -3.354 0.866 0.977 1.00 98.81 110 PHE A N 1
ATOM 873 C CA . PHE A 1 110 ? -3.178 1.543 -0.310 1.00 98.81 110 PHE A CA 1
ATOM 874 C C . PHE A 1 110 ? -1.710 1.835 -0.619 1.00 98.81 110 PHE A C 1
ATOM 876 O O . PHE A 1 110 ? -1.021 2.491 0.162 1.00 98.81 110 PHE A O 1
ATOM 883 N N . GLY A 1 111 ? -1.259 1.401 -1.799 1.00 98.44 111 GLY A N 1
ATOM 884 C CA . GLY A 1 111 ? -0.016 1.873 -2.408 1.00 98.44 111 GLY A CA 1
ATOM 885 C C . GLY A 1 111 ? -0.240 3.198 -3.138 1.00 98.44 111 GLY A C 1
ATOM 886 O O . GLY A 1 111 ? -0.945 3.230 -4.153 1.00 98.44 111 GLY A O 1
ATOM 887 N N . VAL A 1 112 ? 0.368 4.268 -2.630 1.00 98.12 112 VAL A N 1
ATOM 888 C CA . VAL A 1 112 ? 0.185 5.651 -3.083 1.00 98.12 112 VAL A CA 1
ATOM 889 C C . VAL A 1 112 ? 1.458 6.172 -3.749 1.00 98.12 112 VAL A C 1
ATOM 891 O O . VAL A 1 112 ? 2.556 6.129 -3.186 1.00 98.12 112 VAL A O 1
ATOM 894 N N . TYR A 1 113 ? 1.295 6.677 -4.964 1.00 96.19 113 TYR A N 1
ATOM 895 C CA . TYR A 1 113 ? 2.347 7.165 -5.846 1.00 96.19 113 TYR A CA 1
ATOM 896 C C . TYR A 1 113 ? 1.944 8.521 -6.431 1.00 96.19 113 TYR A C 1
ATOM 898 O O . TYR A 1 113 ? 0.765 8.871 -6.469 1.00 96.19 113 TYR A O 1
ATOM 906 N N . ILE A 1 114 ? 2.920 9.244 -6.980 1.00 94.62 114 ILE A N 1
ATOM 907 C CA . ILE A 1 114 ? 2.715 10.570 -7.581 1.00 94.62 114 ILE A CA 1
ATOM 908 C C . ILE A 1 114 ? 1.572 10.615 -8.609 1.00 94.62 114 ILE A C 1
ATOM 910 O O . ILE A 1 114 ? 0.844 11.596 -8.693 1.00 94.62 114 ILE A O 1
ATOM 914 N N . TRP A 1 115 ? 1.380 9.548 -9.390 1.00 96.69 115 TRP A N 1
ATOM 915 C CA . TRP A 1 115 ? 0.360 9.506 -10.441 1.00 96.69 115 TRP A CA 1
ATOM 916 C C . TRP A 1 115 ? -1.038 9.123 -9.950 1.00 96.69 115 TRP A C 1
ATOM 918 O O . TRP A 1 115 ? -1.950 9.151 -10.768 1.00 96.69 115 TRP A O 1
ATOM 928 N N . ASN A 1 116 ? -1.2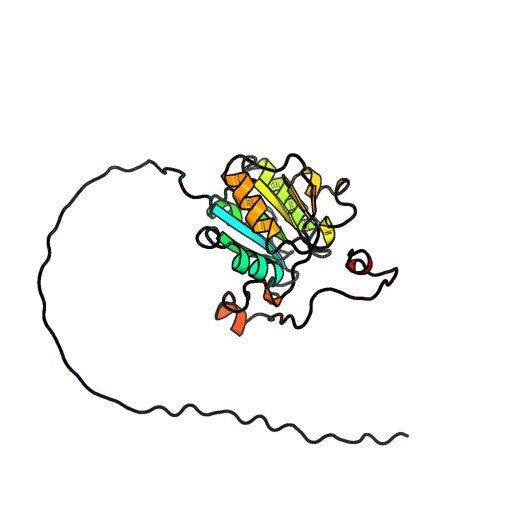05 8.688 -8.695 1.00 98.25 116 ASN A N 1
ATOM 929 C CA . ASN A 1 116 ? -2.496 8.196 -8.196 1.00 98.25 116 ASN A CA 1
ATOM 930 C C . ASN A 1 116 ? -2.962 8.827 -6.881 1.00 98.25 116 ASN A C 1
ATOM 932 O O . ASN A 1 116 ? -3.979 8.402 -6.331 1.00 98.25 116 ASN A O 1
ATOM 936 N N . ILE A 1 117 ? -2.221 9.797 -6.344 1.00 97.56 117 ILE A N 1
ATOM 937 C CA . ILE A 1 117 ? -2.536 10.428 -5.061 1.00 97.56 117 ILE A CA 1
ATOM 938 C C . ILE A 1 117 ? -3.924 11.065 -5.057 1.00 97.56 117 ILE A C 1
ATOM 940 O O . ILE A 1 117 ? -4.668 10.891 -4.093 1.00 97.56 117 ILE A O 1
ATOM 944 N N . VAL A 1 118 ? -4.307 11.748 -6.137 1.00 97.69 118 VAL A N 1
ATOM 945 C CA . VAL A 1 118 ? -5.603 12.431 -6.242 1.00 97.69 118 VAL A CA 1
ATOM 946 C C . VAL A 1 118 ? -6.736 11.407 -6.235 1.00 97.69 118 VAL A C 1
ATOM 948 O O . VAL A 1 118 ? -7.609 11.446 -5.373 1.00 97.69 118 VAL A O 1
ATOM 951 N N . GLU A 1 119 ? -6.671 10.421 -7.121 1.00 98.62 119 GLU A N 1
ATOM 952 C CA . GLU A 1 119 ? -7.709 9.406 -7.284 1.00 98.62 119 GLU A CA 1
ATOM 953 C C . GLU A 1 119 ? -7.815 8.503 -6.048 1.00 98.62 119 GLU A C 1
ATOM 955 O O . GLU A 1 119 ? -8.911 8.148 -5.613 1.00 98.62 119 GLU A O 1
ATOM 960 N N . THR A 1 120 ? -6.682 8.163 -5.426 1.00 98.75 120 THR A N 1
ATOM 961 C CA . THR A 1 120 ? -6.678 7.380 -4.181 1.00 98.75 120 THR A CA 1
ATOM 962 C C . THR A 1 120 ? -7.247 8.197 -3.019 1.00 98.75 120 THR A C 1
ATOM 964 O O . THR A 1 120 ? -7.930 7.633 -2.164 1.00 98.75 120 THR A O 1
ATOM 967 N N . THR A 1 121 ? -7.041 9.520 -2.994 1.00 98.62 121 THR A N 1
ATOM 968 C CA . THR A 1 121 ? -7.675 10.407 -2.002 1.00 98.62 121 THR A CA 1
ATOM 969 C C . THR A 1 121 ? -9.195 10.334 -2.098 1.00 98.62 121 THR A C 1
ATOM 971 O O . THR A 1 121 ? -9.860 10.198 -1.067 1.00 98.62 121 THR A O 1
ATOM 974 N N . ASP A 1 122 ? -9.749 10.359 -3.310 1.00 98.62 122 ASP A N 1
ATOM 975 C CA . ASP A 1 122 ? -11.195 10.259 -3.525 1.00 98.62 122 ASP A CA 1
ATOM 976 C C . ASP A 1 122 ? -11.745 8.907 -3.049 1.00 98.62 122 ASP A C 1
ATOM 978 O O . ASP A 1 122 ? -12.758 8.855 -2.347 1.00 98.62 122 ASP A O 1
ATOM 982 N N . VAL A 1 123 ? -11.041 7.810 -3.355 1.00 98.81 123 VAL A N 1
ATOM 983 C CA . VAL A 1 123 ? -11.400 6.452 -2.905 1.00 98.81 123 VAL A CA 1
ATOM 984 C C . VAL A 1 123 ? -11.376 6.341 -1.380 1.00 98.81 123 VAL A C 1
ATOM 986 O O . VAL A 1 123 ? -12.339 5.859 -0.785 1.00 98.81 123 VAL A O 1
ATOM 989 N N . VAL A 1 124 ? -10.300 6.799 -0.733 1.00 98.75 124 VAL A N 1
ATOM 990 C CA . VAL A 1 124 ? -10.141 6.745 0.731 1.00 98.75 124 VAL A CA 1
ATOM 991 C C . VAL A 1 124 ? -11.215 7.580 1.426 1.00 98.75 124 VAL A C 1
ATOM 993 O O . VAL A 1 124 ? -11.828 7.119 2.391 1.00 98.75 124 VAL A O 1
ATOM 996 N N . SER A 1 125 ? -11.488 8.781 0.914 1.00 98.44 125 SER A N 1
ATOM 997 C CA . SER A 1 125 ? -12.524 9.667 1.456 1.00 98.44 125 SER A CA 1
ATOM 998 C C . SER A 1 125 ? -13.905 9.017 1.368 1.00 98.44 125 SER A C 1
ATOM 1000 O O . SER A 1 125 ? -14.657 9.015 2.342 1.00 98.44 125 SER A O 1
ATOM 1002 N N . LEU A 1 126 ? -14.222 8.403 0.227 1.00 98.56 126 LEU A N 1
ATOM 1003 C CA . LEU A 1 126 ? -15.496 7.726 0.015 1.00 98.56 126 LEU A CA 1
ATOM 1004 C C . LEU A 1 126 ? -15.634 6.453 0.865 1.00 98.56 126 LEU A C 1
ATOM 1006 O O . LEU A 1 126 ? -16.698 6.226 1.444 1.00 98.56 126 LEU A O 1
ATOM 1010 N N . LEU A 1 127 ? -14.565 5.661 1.010 1.00 98.44 127 LEU A N 1
ATOM 1011 C CA . LEU A 1 127 ? -14.539 4.510 1.921 1.00 98.44 127 LEU A CA 1
ATOM 1012 C C . LEU A 1 127 ? -14.845 4.928 3.357 1.00 98.44 127 LEU A C 1
ATOM 1014 O O . LEU A 1 127 ? -15.662 4.279 4.002 1.00 98.44 127 LEU A O 1
ATOM 1018 N N . LYS A 1 128 ? -14.258 6.026 3.849 1.00 97.81 128 LYS A N 1
ATOM 1019 C CA . LYS A 1 128 ? -14.535 6.515 5.208 1.00 97.81 128 LYS A CA 1
ATOM 1020 C C . LYS A 1 128 ? -15.965 7.002 5.410 1.00 97.81 128 LYS A C 1
ATOM 1022 O O . LYS A 1 128 ? -16.471 6.899 6.522 1.00 97.81 128 LYS A O 1
ATOM 1027 N N . VAL A 1 129 ? -16.623 7.499 4.365 1.00 98.06 129 VAL A N 1
ATOM 1028 C CA . VAL A 1 129 ? -18.045 7.870 4.433 1.00 98.06 129 VAL A CA 1
ATOM 1029 C C . VAL A 1 129 ? -18.940 6.629 4.485 1.00 98.06 129 VAL A C 1
ATOM 1031 O O . VAL A 1 129 ? -19.887 6.595 5.266 1.00 98.06 129 VAL A O 1
ATOM 1034 N N . ILE A 1 130 ? -18.659 5.620 3.657 1.00 98.00 130 ILE A N 1
ATOM 1035 C CA . ILE A 1 130 ? -19.537 4.450 3.484 1.00 98.00 130 ILE A CA 1
ATOM 1036 C C . ILE A 1 130 ? -19.290 3.377 4.554 1.00 98.00 130 ILE A C 1
ATOM 1038 O O . ILE A 1 130 ? -20.233 2.744 5.024 1.00 98.00 130 ILE A O 1
ATOM 1042 N N . ALA A 1 131 ? -18.033 3.160 4.930 1.00 97.81 131 ALA A N 1
ATOM 1043 C CA . ALA A 1 131 ? -17.592 2.098 5.827 1.00 97.81 131 ALA A CA 1
ATOM 1044 C C . ALA A 1 131 ? -16.485 2.614 6.776 1.00 97.81 131 ALA A C 1
ATOM 1046 O O . ALA A 1 131 ? -15.321 2.218 6.658 1.00 97.81 131 ALA A O 1
ATOM 1047 N N . PRO A 1 132 ? -16.830 3.510 7.723 1.00 97.62 132 PRO A N 1
ATOM 1048 C CA . PRO A 1 132 ? -15.862 4.196 8.589 1.00 97.62 132 PRO A CA 1
ATOM 1049 C C . PRO A 1 132 ? -15.029 3.260 9.477 1.00 97.62 132 PRO A C 1
ATOM 1051 O O . PRO A 1 132 ? -13.910 3.620 9.857 1.00 97.62 132 PRO A O 1
ATOM 1054 N N . ASP A 1 133 ? -15.555 2.071 9.782 1.00 96.94 133 ASP A N 1
ATOM 1055 C CA . ASP A 1 133 ? -14.917 1.087 10.662 1.00 96.94 133 ASP A CA 1
ATOM 1056 C C . ASP A 1 133 ? -13.708 0.391 10.019 1.00 96.94 133 ASP A C 1
ATOM 1058 O O . ASP A 1 133 ? -12.835 -0.107 10.735 1.00 96.94 133 ASP A O 1
ATOM 1062 N N . ILE A 1 134 ? -13.622 0.395 8.683 1.00 98.06 134 ILE A N 1
ATOM 1063 C CA . ILE A 1 134 ? -12.488 -0.172 7.948 1.00 98.06 134 ILE A CA 1
ATOM 1064 C C . ILE A 1 134 ? -11.224 0.610 8.296 1.00 98.06 134 ILE A C 1
ATOM 1066 O O . ILE A 1 134 ? -11.178 1.844 8.185 1.00 98.06 134 ILE A O 1
ATOM 1070 N N . LYS A 1 135 ? -10.173 -0.121 8.672 1.00 98.44 135 LYS A N 1
ATOM 1071 C CA . LYS A 1 135 ? -8.854 0.456 8.925 1.00 98.44 135 LYS A CA 1
ATOM 1072 C C . LYS A 1 135 ? -8.119 0.674 7.616 1.00 98.44 135 LYS A C 1
ATOM 1074 O O . LYS A 1 135 ? -7.862 -0.263 6.868 1.00 98.44 135 LYS A O 1
ATOM 1079 N N . ILE A 1 136 ? -7.776 1.923 7.345 1.00 98.81 136 ILE A N 1
ATOM 1080 C CA . ILE A 1 136 ? -7.073 2.337 6.138 1.00 98.81 136 ILE A CA 1
ATOM 1081 C C . ILE A 1 136 ? -5.613 2.598 6.488 1.00 98.81 136 ILE A C 1
ATOM 1083 O O . ILE A 1 136 ? -5.302 3.455 7.320 1.00 98.81 136 ILE A O 1
ATOM 1087 N N . ILE A 1 137 ? -4.722 1.867 5.824 1.00 98.81 137 ILE A N 1
ATOM 1088 C CA . ILE A 1 137 ? -3.272 2.016 5.935 1.00 98.81 137 ILE A CA 1
ATOM 1089 C C . ILE A 1 137 ? -2.759 2.553 4.602 1.00 98.81 137 ILE A C 1
ATOM 1091 O O . ILE A 1 137 ? -3.001 1.955 3.556 1.00 98.81 137 ILE A O 1
ATOM 1095 N N . LEU A 1 138 ? -2.033 3.664 4.621 1.00 98.62 138 LEU A N 1
ATOM 1096 C CA . LEU A 1 138 ? -1.361 4.189 3.434 1.00 98.62 138 LEU A CA 1
ATOM 1097 C C . LEU A 1 138 ? 0.115 3.810 3.452 1.00 98.62 138 LEU A C 1
ATOM 1099 O O . LEU A 1 138 ? 0.744 3.776 4.509 1.00 98.62 138 LEU A O 1
ATOM 1103 N N . GLY A 1 139 ? 0.682 3.589 2.277 1.00 97.75 139 GLY A N 1
ATOM 1104 C CA . GLY A 1 139 ? 2.119 3.474 2.081 1.00 97.75 139 GLY A CA 1
ATOM 1105 C C . GLY A 1 139 ? 2.507 3.899 0.673 1.00 97.75 139 GLY A C 1
ATOM 1106 O O . GLY A 1 139 ? 1.654 4.186 -0.162 1.00 97.75 139 GLY A O 1
ATOM 1107 N N . GLY A 1 140 ? 3.807 3.923 0.405 1.00 95.31 140 GLY A N 1
ATOM 1108 C CA . GLY A 1 140 ? 4.355 4.356 -0.877 1.00 95.31 140 GLY A CA 1
ATOM 1109 C C . GLY A 1 140 ? 5.075 5.705 -0.791 1.00 95.31 140 GLY A C 1
ATOM 1110 O O . GLY A 1 140 ? 5.006 6.393 0.233 1.00 95.31 140 GLY A O 1
ATOM 1111 N N . PRO A 1 141 ? 5.831 6.062 -1.841 1.00 92.94 141 PRO A N 1
ATOM 1112 C CA . PRO A 1 141 ? 6.756 7.192 -1.805 1.00 92.94 141 PRO A CA 1
ATOM 1113 C C . PRO A 1 141 ? 6.057 8.532 -1.558 1.00 92.94 141 PRO A C 1
ATOM 1115 O O . PRO A 1 141 ? 6.585 9.356 -0.821 1.00 92.94 141 PRO A O 1
ATOM 1118 N N . GLU A 1 142 ? 4.853 8.722 -2.103 1.00 93.62 142 GLU A N 1
ATOM 1119 C CA . GLU A 1 142 ? 4.149 10.011 -2.050 1.00 93.62 142 GLU A CA 1
ATOM 1120 C C . GLU A 1 142 ? 3.708 10.391 -0.631 1.00 93.62 142 GLU A C 1
ATOM 1122 O O . GLU A 1 142 ? 3.781 11.545 -0.226 1.00 93.62 142 GLU A O 1
ATOM 1127 N N . VAL A 1 143 ? 3.296 9.401 0.162 1.00 94.25 143 VAL A N 1
ATOM 1128 C CA . VAL A 1 143 ? 2.846 9.603 1.550 1.00 94.25 143 VAL A CA 1
ATOM 1129 C C . VAL A 1 143 ? 3.979 9.411 2.562 1.00 94.25 143 VAL A C 1
ATOM 1131 O O . VAL A 1 143 ? 3.773 9.586 3.763 1.00 94.25 143 VAL A O 1
ATOM 1134 N N . SER A 1 144 ? 5.185 9.060 2.100 1.00 91.88 144 SER A N 1
ATOM 1135 C CA . SER A 1 144 ? 6.354 8.845 2.963 1.00 91.88 144 SER A CA 1
ATOM 1136 C C . SER A 1 144 ? 7.050 10.140 3.393 1.00 91.88 144 SER A C 1
ATOM 1138 O O . SER A 1 144 ? 7.838 10.109 4.338 1.00 91.88 144 SER A O 1
ATOM 1140 N N . TYR A 1 145 ? 6.744 11.268 2.745 1.00 86.19 145 TYR A N 1
ATOM 1141 C CA . TYR A 1 145 ? 7.321 12.583 3.028 1.00 86.19 145 TYR A CA 1
ATOM 1142 C C . TYR A 1 145 ? 6.227 13.649 3.092 1.00 86.19 145 TYR A C 1
ATOM 1144 O O . TYR A 1 145 ? 5.199 13.524 2.435 1.00 86.19 145 TYR A O 1
ATOM 1152 N N . GLU A 1 146 ? 6.437 14.681 3.917 1.00 81.75 146 GLU A N 1
ATOM 1153 C CA . GLU A 1 146 ? 5.477 15.786 4.120 1.00 81.75 146 GLU A CA 1
ATOM 1154 C C . GLU A 1 146 ? 4.040 15.307 4.422 1.00 81.75 146 GLU A C 1
ATOM 1156 O O . GLU A 1 146 ? 3.039 15.923 4.064 1.00 81.75 146 GLU A O 1
ATOM 1161 N N . THR A 1 147 ? 3.951 14.172 5.115 1.00 79.62 147 THR A N 1
ATOM 1162 C CA . THR A 1 147 ? 2.749 13.350 5.272 1.00 79.62 147 THR A CA 1
ATOM 1163 C C . THR A 1 147 ? 1.587 14.092 5.945 1.00 79.62 147 THR A C 1
ATOM 1165 O O . THR A 1 147 ? 0.441 13.957 5.531 1.00 79.62 147 THR A O 1
ATOM 1168 N N . GLU A 1 148 ? 1.850 14.898 6.978 1.00 80.44 148 GLU A N 1
ATOM 1169 C CA . GLU A 1 148 ? 0.809 15.448 7.868 1.00 80.44 148 GLU A CA 1
ATOM 1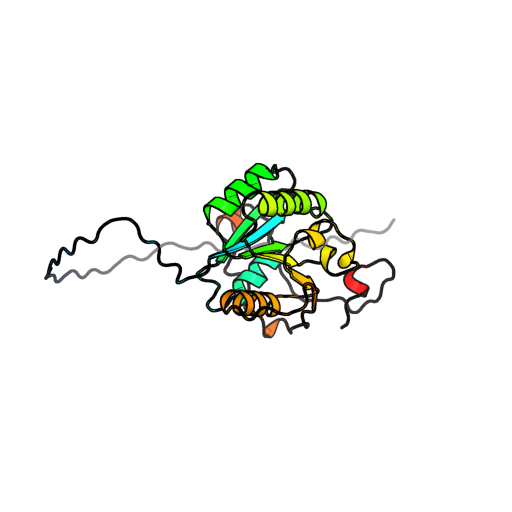170 C C . GLU A 1 148 ? -0.166 16.425 7.193 1.00 80.44 148 GLU A C 1
ATOM 1172 O O . GLU A 1 148 ? -1.288 16.593 7.667 1.00 80.44 148 GLU A O 1
ATOM 1177 N N . GLN A 1 149 ? 0.241 17.067 6.097 1.00 86.06 149 GLN A N 1
ATOM 1178 C CA . GLN A 1 149 ? -0.563 18.094 5.425 1.00 86.06 149 GLN A CA 1
ATOM 1179 C C . GLN A 1 149 ? -1.433 17.528 4.295 1.00 86.06 149 GLN A C 1
ATOM 1181 O O . GLN A 1 149 ? -2.284 18.236 3.755 1.00 86.06 149 GLN A O 1
ATOM 1186 N N . GLN A 1 150 ? -1.238 16.260 3.928 1.00 91.62 150 GLN A N 1
ATOM 1187 C CA . GLN A 1 150 ? -1.932 15.654 2.798 1.00 91.62 150 GLN A CA 1
ATOM 1188 C C . GLN A 1 150 ? -3.362 15.244 3.177 1.00 91.62 150 GLN A C 1
ATOM 1190 O O . GLN A 1 150 ? -3.596 14.577 4.187 1.00 91.62 150 GLN A O 1
ATOM 1195 N N . ALA A 1 151 ? -4.334 15.573 2.322 1.00 93.62 151 ALA A N 1
ATOM 1196 C CA . ALA A 1 151 ? -5.746 15.262 2.562 1.00 93.62 151 ALA A CA 1
ATOM 1197 C C . ALA A 1 151 ? -6.006 13.753 2.744 1.00 93.62 151 ALA A C 1
ATOM 1199 O O . ALA A 1 151 ? -6.773 13.356 3.620 1.00 93.62 151 ALA A O 1
ATOM 1200 N N . ILE A 1 152 ? -5.319 12.899 1.975 1.00 96.75 152 ILE A N 1
ATOM 1201 C CA . ILE A 1 152 ? -5.445 11.440 2.095 1.00 96.75 152 ILE A CA 1
ATOM 1202 C C . ILE A 1 152 ? -5.042 10.931 3.486 1.00 96.75 152 ILE A C 1
ATOM 1204 O O . ILE A 1 152 ? -5.680 10.034 4.034 1.00 96.75 152 ILE A O 1
ATOM 1208 N N . VAL A 1 153 ? -4.021 11.541 4.092 1.00 96.44 153 VAL A N 1
ATOM 1209 C CA . VAL A 1 153 ? -3.485 11.159 5.405 1.00 96.44 153 VAL A CA 1
ATOM 1210 C C . VAL A 1 153 ? -4.456 11.538 6.515 1.00 96.44 153 VAL A C 1
ATOM 1212 O O . VAL A 1 153 ? -4.599 10.797 7.494 1.00 96.44 153 VAL A O 1
ATOM 1215 N N . ALA A 1 154 ? -5.167 12.658 6.366 1.00 94.19 154 ALA A N 1
ATOM 1216 C CA . ALA A 1 154 ? -6.226 13.040 7.294 1.00 94.19 154 ALA A CA 1
ATOM 1217 C C . ALA A 1 154 ? -7.328 11.965 7.357 1.00 94.19 154 ALA A C 1
ATOM 1219 O O . ALA A 1 154 ? -7.785 11.636 8.453 1.00 94.19 154 ALA A O 1
ATOM 1220 N N . ASN A 1 155 ? -7.663 11.357 6.214 1.00 95.75 155 ASN A N 1
ATOM 1221 C CA . ASN A 1 155 ? -8.732 10.361 6.087 1.00 95.75 155 ASN A CA 1
ATOM 1222 C C . ASN A 1 155 ? -8.295 8.907 6.359 1.00 95.75 155 ASN A C 1
ATOM 1224 O O . ASN A 1 155 ? -9.147 8.045 6.565 1.00 95.75 155 ASN A O 1
ATOM 1228 N N . ALA A 1 156 ? -6.998 8.605 6.393 1.00 97.69 156 ALA A N 1
ATOM 1229 C CA . ALA A 1 156 ? -6.502 7.274 6.751 1.00 97.69 156 ALA A CA 1
ATOM 1230 C C . ALA A 1 156 ? -6.363 7.075 8.270 1.00 97.69 156 ALA A C 1
ATOM 1232 O O . ALA A 1 156 ? -6.320 8.043 9.030 1.00 97.69 156 ALA A O 1
ATOM 1233 N N . ASP A 1 157 ? -6.252 5.827 8.728 1.00 98.19 157 ASP A N 1
ATOM 1234 C CA . ASP A 1 157 ? -5.960 5.510 10.135 1.00 98.19 157 ASP A CA 1
ATOM 1235 C C . ASP A 1 157 ? -4.451 5.503 10.395 1.00 98.19 157 ASP A C 1
ATOM 1237 O O . ASP A 1 157 ? -4.003 6.047 11.404 1.00 98.19 157 ASP A O 1
ATOM 1241 N N . TYR A 1 158 ? -3.670 4.957 9.455 1.00 98.38 158 TYR A N 1
ATOM 1242 C CA . TYR A 1 158 ? -2.216 4.838 9.565 1.00 98.38 158 TYR A CA 1
ATOM 1243 C C . TYR A 1 158 ? -1.498 5.171 8.260 1.00 98.38 158 TYR A C 1
ATOM 1245 O O . TYR A 1 158 ? -2.036 4.991 7.167 1.00 98.38 158 TYR A O 1
ATOM 1253 N N . VAL A 1 159 ? -0.243 5.600 8.384 1.00 98.19 159 VAL A N 1
ATOM 1254 C CA . VAL A 1 159 ? 0.695 5.748 7.267 1.00 98.19 159 VAL A CA 1
ATOM 1255 C C . VAL A 1 159 ? 1.991 5.029 7.608 1.00 98.19 159 VAL A C 1
ATOM 1257 O O . VAL A 1 159 ? 2.614 5.327 8.627 1.00 98.19 159 VAL A O 1
ATOM 1260 N N . LEU A 1 160 ? 2.407 4.107 6.747 1.00 97.06 160 LEU A N 1
ATOM 1261 C CA . LEU A 1 160 ? 3.718 3.475 6.789 1.00 97.06 160 LEU A CA 1
ATOM 1262 C C . LEU A 1 160 ? 4.656 4.197 5.831 1.00 97.06 160 LEU A C 1
ATOM 1264 O O . LEU A 1 160 ? 4.443 4.219 4.620 1.00 97.06 160 LEU A O 1
ATOM 1268 N N . THR A 1 161 ? 5.707 4.780 6.396 1.00 94.75 161 THR A N 1
ATOM 1269 C CA . THR A 1 161 ? 6.758 5.454 5.625 1.00 94.75 161 THR A CA 1
ATOM 1270 C C . THR A 1 161 ? 7.933 4.507 5.390 1.00 94.75 161 THR A C 1
ATOM 1272 O O . THR A 1 161 ? 8.231 3.663 6.244 1.00 94.75 161 THR A O 1
ATOM 1275 N N . GLY A 1 162 ? 8.596 4.646 4.239 1.00 92.19 162 GLY A N 1
ATOM 1276 C CA . GLY A 1 162 ? 9.722 3.795 3.835 1.00 92.19 162 GLY A CA 1
ATOM 1277 C C . GLY A 1 162 ? 9.317 2.378 3.386 1.00 92.19 162 GLY A C 1
ATOM 1278 O O . GLY A 1 162 ? 8.128 2.090 3.230 1.00 92.19 162 GLY A O 1
ATOM 1279 N N . PRO A 1 163 ? 10.296 1.478 3.159 1.00 92.50 163 PRO A N 1
ATOM 1280 C CA . PRO A 1 163 ? 10.043 0.088 2.773 1.00 92.50 163 PRO A CA 1
ATOM 1281 C C . PRO A 1 163 ? 9.314 -0.664 3.890 1.00 92.50 163 PRO A C 1
ATOM 1283 O O . PRO A 1 163 ? 9.856 -0.856 4.976 1.00 92.50 163 PRO A O 1
ATOM 1286 N N . ALA A 1 164 ? 8.068 -1.053 3.634 1.00 95.50 164 ALA A N 1
ATOM 1287 C CA . ALA A 1 164 ? 7.141 -1.509 4.666 1.00 95.50 164 ALA A CA 1
ATOM 1288 C C . ALA A 1 164 ? 6.854 -3.018 4.621 1.00 95.50 164 ALA A C 1
ATOM 1290 O O . ALA A 1 164 ? 5.877 -3.455 5.223 1.00 95.50 164 ALA A O 1
ATOM 1291 N N . ASP A 1 165 ? 7.682 -3.819 3.942 1.00 95.62 165 ASP A N 1
ATOM 1292 C CA . ASP A 1 165 ? 7.446 -5.252 3.703 1.00 95.62 165 ASP A CA 1
ATOM 1293 C C . ASP A 1 165 ? 7.113 -6.018 4.995 1.00 95.62 165 ASP A C 1
ATOM 1295 O O . ASP A 1 165 ? 6.123 -6.743 5.057 1.00 95.62 165 ASP A O 1
ATOM 1299 N N . LEU A 1 166 ? 7.895 -5.797 6.060 1.00 96.56 166 LEU A N 1
ATOM 1300 C CA . LEU A 1 166 ? 7.667 -6.416 7.372 1.00 96.56 166 LEU A CA 1
ATOM 1301 C C . LEU A 1 166 ? 6.793 -5.560 8.298 1.00 96.56 166 LEU A C 1
ATOM 1303 O O . LEU A 1 166 ? 6.028 -6.089 9.107 1.00 96.56 166 LEU A O 1
ATOM 1307 N N . SER A 1 167 ? 6.899 -4.233 8.200 1.00 97.19 167 SER A N 1
ATOM 1308 C CA . SER A 1 167 ? 6.156 -3.309 9.064 1.00 97.19 167 SER A CA 1
ATOM 1309 C C . SER A 1 167 ? 4.657 -3.307 8.766 1.00 97.19 167 SER A C 1
ATOM 1311 O O . SER A 1 167 ? 3.866 -3.134 9.689 1.00 97.19 167 SER A O 1
ATOM 1313 N N . PHE A 1 168 ? 4.253 -3.564 7.519 1.00 98.25 168 PHE A N 1
ATOM 1314 C CA . PHE A 1 168 ? 2.851 -3.731 7.144 1.00 98.25 168 PHE A CA 1
ATOM 1315 C C . PHE A 1 168 ? 2.228 -4.954 7.816 1.00 98.25 168 PHE A C 1
ATOM 1317 O O . PHE A 1 168 ? 1.163 -4.839 8.422 1.00 98.25 168 PHE A O 1
ATOM 1324 N N . TYR A 1 169 ? 2.918 -6.099 7.778 1.00 98.00 169 TYR A N 1
ATOM 1325 C CA . TYR A 1 169 ? 2.498 -7.300 8.500 1.00 98.00 169 TYR A CA 1
ATOM 1326 C C . TYR A 1 169 ? 2.331 -7.023 9.997 1.00 98.00 169 TYR A C 1
ATOM 1328 O O . TYR A 1 169 ? 1.287 -7.340 10.570 1.00 98.00 169 TYR A O 1
ATOM 1336 N N . GLN A 1 170 ? 3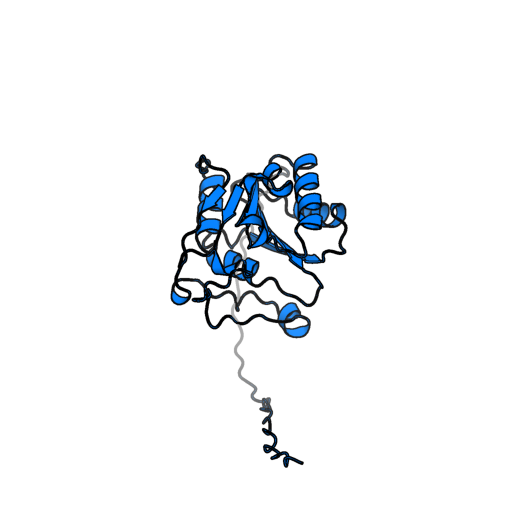.333 -6.392 10.619 1.00 97.81 170 GLN A N 1
ATOM 1337 C CA . GLN A 1 170 ? 3.289 -6.095 12.047 1.00 97.81 170 GLN A CA 1
ATOM 1338 C C . GLN A 1 170 ? 2.122 -5.161 12.390 1.00 97.81 170 GLN A C 1
ATOM 1340 O O . GLN A 1 170 ? 1.367 -5.454 13.309 1.00 97.81 170 GLN A O 1
ATOM 1345 N N . LEU A 1 171 ? 1.914 -4.099 11.607 1.00 98.25 171 LEU A N 1
ATOM 1346 C CA . LEU A 1 171 ? 0.812 -3.166 11.826 1.00 98.25 171 LEU A CA 1
ATOM 1347 C C . LEU A 1 171 ? -0.555 -3.844 11.677 1.00 98.25 171 LEU A C 1
ATOM 1349 O O . LEU A 1 171 ? -1.434 -3.623 12.507 1.00 98.25 171 LEU A O 1
ATOM 1353 N N . CYS A 1 172 ? -0.738 -4.694 10.662 1.00 98.06 172 CYS A N 1
ATOM 1354 C CA . CYS A 1 172 ? -1.977 -5.459 10.516 1.00 98.06 172 CYS A CA 1
ATOM 1355 C C . CYS A 1 172 ? -2.222 -6.329 11.752 1.00 98.06 172 CYS A C 1
ATOM 1357 O O . CYS A 1 172 ? -3.307 -6.290 12.330 1.00 98.06 172 CYS A O 1
ATOM 1359 N N . LYS A 1 173 ? -1.199 -7.067 12.195 1.00 97.06 173 LYS A N 1
ATOM 1360 C CA . LYS A 1 173 ? -1.265 -7.929 13.380 1.00 97.06 173 LYS A CA 1
ATOM 1361 C C . LYS A 1 173 ? -1.605 -7.149 14.651 1.00 97.06 173 LYS A C 1
ATOM 1363 O O . LYS A 1 173 ? -2.432 -7.604 15.436 1.00 97.06 173 LYS A O 1
ATOM 1368 N N . ASP A 1 174 ? -1.007 -5.980 14.835 1.00 97.00 174 ASP A N 1
ATOM 1369 C CA . ASP A 1 174 ? -1.253 -5.106 15.982 1.00 97.00 174 ASP A CA 1
ATOM 1370 C C . ASP A 1 174 ? -2.693 -4.571 15.988 1.00 97.00 174 ASP A C 1
ATOM 1372 O O . ASP A 1 174 ? -3.358 -4.588 17.023 1.00 97.00 174 ASP A O 1
ATOM 1376 N N . ILE A 1 175 ? -3.214 -4.167 14.824 1.00 96.75 175 ILE A N 1
ATOM 1377 C CA . ILE A 1 175 ? -4.612 -3.740 14.660 1.00 96.75 175 ILE A CA 1
ATOM 1378 C C . ILE A 1 175 ? -5.574 -4.886 14.997 1.00 96.75 175 ILE A C 1
ATOM 1380 O O . ILE A 1 175 ? -6.503 -4.693 15.779 1.00 96.75 175 ILE A O 1
ATOM 1384 N N . ILE A 1 176 ? -5.338 -6.080 14.444 1.00 95.50 176 ILE A N 1
ATOM 1385 C CA . ILE A 1 176 ? -6.180 -7.270 14.654 1.00 95.50 176 ILE A CA 1
ATOM 1386 C C . ILE A 1 176 ? -6.216 -7.670 16.136 1.00 95.50 176 ILE A C 1
ATOM 1388 O O . ILE A 1 176 ? -7.268 -8.034 16.659 1.00 95.50 176 ILE A O 1
ATOM 1392 N N . ASN A 1 177 ? -5.084 -7.559 16.833 1.00 95.06 177 ASN A N 1
ATOM 1393 C CA . ASN A 1 177 ? -4.970 -7.896 18.253 1.00 95.06 177 ASN A CA 1
ATOM 1394 C C . ASN A 1 177 ? -5.448 -6.780 19.197 1.00 95.06 177 ASN A C 1
ATOM 1396 O O . ASN A 1 177 ? -5.281 -6.903 20.410 1.00 95.06 177 ASN A O 1
ATOM 1400 N N . ASN A 1 178 ? -6.051 -5.706 18.675 1.00 93.88 178 ASN A N 1
ATOM 1401 C CA . ASN A 1 178 ? -6.462 -4.529 19.447 1.00 93.88 178 ASN A CA 1
ATOM 1402 C C . ASN A 1 178 ? -5.308 -3.889 20.242 1.00 93.88 178 ASN A C 1
ATOM 1404 O O . ASN A 1 178 ? -5.519 -3.304 21.305 1.00 93.88 178 ASN A O 1
ATOM 1408 N N . SER A 1 179 ? -4.088 -3.977 19.713 1.00 95.62 179 SER A N 1
ATOM 1409 C CA . SER A 1 179 ? -2.885 -3.343 20.253 1.00 95.62 179 SER A CA 1
ATOM 1410 C C . SER A 1 179 ? -2.211 -2.422 19.223 1.00 95.62 179 SER A C 1
ATOM 1412 O O . SER A 1 179 ? -1.003 -2.548 19.012 1.00 95.62 179 SER A O 1
ATOM 1414 N N . PRO A 1 180 ? -2.952 -1.534 18.530 1.00 94.06 180 PRO A N 1
ATOM 1415 C CA . PRO A 1 180 ? -2.367 -0.695 17.496 1.00 94.06 180 PRO A CA 1
ATOM 1416 C C . PRO A 1 180 ? -1.385 0.337 18.078 1.00 94.06 180 PRO A C 1
ATOM 1418 O O . PRO A 1 180 ? -1.488 0.696 19.252 1.00 94.06 180 PRO A O 1
ATOM 1421 N N . PRO A 1 181 ? -0.467 0.881 17.260 1.00 94.56 181 PRO A N 1
ATOM 1422 C CA . PRO A 1 181 ? 0.416 1.952 17.700 1.00 94.56 181 PRO A CA 1
ATOM 1423 C C . PRO A 1 181 ? -0.359 3.243 18.002 1.00 94.56 181 PRO A C 1
ATOM 1425 O O . PRO A 1 181 ? -1.306 3.596 17.297 1.00 94.56 181 PRO A O 1
ATOM 1428 N N . ASP A 1 182 ? 0.118 4.003 18.992 1.00 93.94 182 ASP A N 1
ATOM 1429 C CA . ASP A 1 182 ? -0.462 5.302 19.377 1.00 93.94 182 ASP A CA 1
ATOM 1430 C C . ASP A 1 182 ? -0.333 6.365 18.275 1.00 93.94 182 ASP A C 1
ATOM 1432 O O . ASP A 1 182 ? -1.090 7.335 18.219 1.00 93.94 182 ASP A O 1
ATOM 1436 N N . LYS A 1 183 ? 0.674 6.217 17.407 1.00 94.94 183 LYS A N 1
ATOM 1437 C CA . LYS A 1 183 ? 0.981 7.171 16.340 1.00 94.94 183 LYS A CA 1
ATOM 1438 C C . LYS A 1 183 ? 0.381 6.710 15.017 1.00 94.94 183 LYS A C 1
ATOM 1440 O O . LYS A 1 183 ? 0.627 5.590 14.582 1.00 94.94 183 LYS A O 1
ATOM 1445 N N . LYS A 1 184 ? -0.303 7.634 14.332 1.00 95.50 184 LYS A N 1
ATOM 1446 C CA . LYS A 1 184 ? -0.788 7.451 12.952 1.00 95.50 184 LYS A CA 1
ATOM 1447 C C . LYS A 1 184 ? 0.364 7.196 11.970 1.00 95.50 184 LYS A C 1
ATOM 1449 O O . LYS A 1 184 ? 0.259 6.322 11.118 1.00 95.50 184 LYS A O 1
ATOM 1454 N N . ILE A 1 185 ? 1.457 7.954 12.081 1.00 96.38 185 ILE A N 1
ATOM 1455 C CA . ILE A 1 185 ? 2.629 7.803 11.209 1.00 96.38 185 ILE A CA 1
ATOM 1456 C C . ILE A 1 185 ? 3.602 6.812 11.849 1.00 96.38 185 ILE A C 1
ATOM 1458 O O . ILE A 1 185 ? 4.113 7.043 12.949 1.00 96.38 185 ILE A O 1
ATOM 1462 N N . VAL A 1 186 ? 3.864 5.721 11.135 1.00 95.81 186 VAL A N 1
ATOM 1463 C CA . VAL A 1 186 ? 4.755 4.637 11.540 1.00 95.81 186 VAL A CA 1
ATOM 1464 C C . VAL A 1 186 ? 5.938 4.592 10.572 1.00 95.81 186 VAL A C 1
ATOM 1466 O O . VAL A 1 186 ? 5.782 4.540 9.351 1.00 95.81 186 VAL A O 1
ATOM 1469 N N . HIS A 1 187 ? 7.149 4.641 11.121 1.00 94.12 187 HIS A N 1
ATOM 1470 C CA . HIS A 1 187 ? 8.377 4.599 10.333 1.00 94.12 187 HIS A CA 1
ATOM 1471 C C . HIS A 1 187 ? 8.875 3.165 10.206 1.00 94.12 187 HIS A C 1
ATOM 1473 O O . HIS A 1 187 ? 9.242 2.542 11.207 1.00 94.12 187 HIS A O 1
ATOM 1479 N N . SER A 1 188 ? 8.892 2.657 8.977 1.00 93.00 188 SER A N 1
ATOM 1480 C CA . SER A 1 188 ? 9.433 1.335 8.681 1.00 93.00 188 SER A CA 1
ATOM 1481 C C . SER A 1 188 ? 10.957 1.385 8.682 1.00 93.00 188 SER A C 1
ATOM 1483 O O . SER A 1 188 ? 11.568 2.413 8.375 1.00 93.00 188 SER A O 1
ATOM 1485 N N . LYS A 1 189 ? 11.584 0.269 9.047 1.00 87.81 189 LYS A N 1
ATOM 1486 C CA . LYS A 1 189 ? 13.039 0.122 8.966 1.00 87.81 189 LYS A CA 1
ATOM 1487 C C . LYS A 1 189 ? 13.393 -0.571 7.651 1.00 87.81 189 LYS A C 1
ATOM 1489 O O . LYS A 1 189 ? 12.705 -1.532 7.312 1.00 87.81 189 LYS A O 1
ATOM 1494 N N . PRO A 1 190 ? 14.449 -0.135 6.944 1.00 85.44 190 PRO A N 1
ATOM 1495 C CA . PRO A 1 190 ? 14.976 -0.885 5.814 1.00 85.44 190 PRO A CA 1
ATOM 1496 C C . PRO A 1 190 ? 15.321 -2.320 6.225 1.00 85.44 190 PRO A C 1
ATOM 1498 O O . PRO A 1 190 ? 15.808 -2.552 7.333 1.00 85.44 190 PRO A O 1
ATOM 1501 N N . VAL A 1 191 ? 15.052 -3.260 5.324 1.00 90.31 191 VAL A N 1
ATOM 1502 C CA . VAL A 1 191 ? 15.333 -4.690 5.478 1.00 90.31 191 VAL A CA 1
ATOM 1503 C C . VAL A 1 191 ? 16.125 -5.137 4.258 1.00 90.31 191 VAL A C 1
ATOM 1505 O O . VAL A 1 191 ? 15.847 -4.689 3.141 1.00 90.31 191 VAL A O 1
ATOM 1508 N N . GLU A 1 192 ? 17.109 -6.004 4.473 1.00 90.06 192 GLU A N 1
ATOM 1509 C CA . GLU A 1 192 ? 17.900 -6.575 3.389 1.00 90.06 192 GLU A CA 1
ATOM 1510 C C . GLU A 1 192 ? 17.028 -7.467 2.495 1.00 90.06 192 GLU A C 1
ATOM 1512 O O . GLU A 1 192 ? 16.195 -8.239 2.969 1.00 90.06 192 GLU A O 1
ATOM 1517 N N . LEU A 1 193 ? 17.223 -7.387 1.176 1.00 91.31 193 LEU A N 1
ATOM 1518 C CA . LEU A 1 193 ? 16.368 -8.093 0.210 1.00 91.31 193 LEU A CA 1
ATOM 1519 C C . LEU A 1 193 ? 16.365 -9.616 0.392 1.00 91.31 193 LEU A C 1
ATOM 1521 O O . LEU A 1 193 ? 15.365 -10.265 0.100 1.00 91.31 193 LEU A O 1
ATOM 1525 N N . ASN A 1 194 ? 17.475 -10.187 0.862 1.00 92.12 194 ASN A N 1
ATOM 1526 C CA . ASN A 1 194 ? 17.606 -11.624 1.106 1.00 92.12 194 ASN A CA 1
ATOM 1527 C C . ASN A 1 194 ? 16.828 -12.110 2.344 1.00 92.12 194 ASN A C 1
ATOM 1529 O O . ASN A 1 194 ? 16.646 -13.317 2.495 1.00 92.12 194 ASN A O 1
ATOM 1533 N N . GLU A 1 195 ? 16.366 -11.203 3.206 1.00 93.56 195 GLU A N 1
ATOM 1534 C CA . GLU A 1 195 ? 15.518 -11.514 4.361 1.00 93.56 195 GLU A CA 1
ATOM 1535 C C . GLU A 1 195 ? 14.022 -11.477 4.012 1.00 93.56 195 GLU A C 1
ATOM 1537 O O . GLU A 1 195 ? 13.188 -11.905 4.812 1.00 93.56 195 GLU A O 1
ATOM 1542 N N . LEU A 1 196 ? 13.667 -10.982 2.821 1.00 95.50 196 LEU A N 1
ATOM 1543 C CA . LEU A 1 196 ? 12.287 -10.870 2.363 1.00 95.50 196 LEU A CA 1
ATOM 1544 C C . LEU A 1 196 ? 11.856 -12.096 1.558 1.00 95.50 196 LEU A C 1
ATOM 1546 O O . LEU A 1 196 ? 12.589 -12.623 0.718 1.00 95.50 196 LEU A O 1
ATOM 1550 N N . ALA A 1 197 ? 10.605 -12.508 1.755 1.00 96.75 197 ALA A N 1
ATOM 1551 C CA . ALA A 1 197 ? 9.969 -13.482 0.885 1.00 96.75 197 ALA A CA 1
ATOM 1552 C C . ALA A 1 197 ? 9.815 -12.898 -0.526 1.00 96.75 197 ALA A C 1
ATOM 1554 O O . ALA A 1 197 ? 9.345 -11.771 -0.710 1.00 96.75 197 ALA A O 1
ATOM 1555 N N . SER A 1 198 ? 10.206 -13.688 -1.525 1.00 95.69 198 SER A N 1
ATOM 1556 C CA . SER A 1 198 ? 10.156 -13.273 -2.923 1.00 95.69 198 SER A CA 1
ATOM 1557 C C . SER A 1 198 ? 8.711 -13.190 -3.443 1.00 95.69 198 SER A C 1
ATOM 1559 O O . SER A 1 198 ? 7.933 -14.131 -3.237 1.00 95.69 198 SER A O 1
ATOM 1561 N N . PRO A 1 199 ? 8.348 -12.113 -4.169 1.00 96.31 199 PRO A N 1
ATOM 1562 C CA . PRO A 1 199 ? 6.987 -11.903 -4.651 1.00 96.31 199 PRO A CA 1
ATOM 1563 C C . PRO A 1 199 ? 6.680 -12.596 -5.985 1.00 96.31 199 PRO A C 1
ATOM 1565 O O . PRO A 1 199 ? 5.525 -12.603 -6.406 1.00 96.31 199 PRO A O 1
ATOM 1568 N N . TYR A 1 200 ? 7.683 -13.144 -6.682 1.00 96.25 200 TYR A N 1
ATOM 1569 C CA . TYR A 1 200 ? 7.531 -13.563 -8.083 1.00 96.25 200 TYR A CA 1
ATOM 1570 C C . TYR A 1 200 ? 6.522 -14.703 -8.291 1.00 96.25 200 TYR A C 1
ATOM 1572 O O . TYR A 1 200 ? 5.939 -14.809 -9.362 1.00 96.25 200 TYR A O 1
ATOM 1580 N N . GLN A 1 201 ? 6.265 -15.517 -7.265 1.00 95.31 201 GLN A N 1
ATOM 1581 C CA . GLN A 1 201 ? 5.256 -16.584 -7.314 1.00 95.31 201 GLN A CA 1
ATOM 1582 C C . GLN A 1 201 ? 3.804 -16.069 -7.335 1.00 95.31 201 GLN A C 1
ATOM 1584 O O . GLN A 1 201 ? 2.894 -16.839 -7.612 1.00 95.31 201 GLN A O 1
ATOM 1589 N N . TYR A 1 202 ? 3.580 -14.783 -7.037 1.00 95.81 202 TYR A N 1
ATOM 1590 C CA . TYR A 1 202 ? 2.245 -14.170 -6.977 1.00 95.81 202 TYR A CA 1
ATOM 1591 C C . TYR A 1 202 ? 1.905 -13.363 -8.237 1.00 95.81 202 TYR A C 1
ATOM 1593 O O . TYR A 1 202 ? 1.018 -12.507 -8.221 1.00 95.81 202 TYR A O 1
ATOM 1601 N N . TYR A 1 203 ? 2.628 -13.601 -9.329 1.00 96.19 203 TYR A N 1
ATOM 1602 C CA . TYR A 1 203 ? 2.177 -13.217 -10.659 1.00 96.19 203 TYR A CA 1
ATOM 1603 C C . TYR A 1 203 ? 1.336 -14.348 -11.239 1.00 96.19 203 TYR A C 1
ATOM 1605 O O . TYR A 1 203 ? 1.752 -15.504 -11.240 1.00 96.19 203 TYR A O 1
ATOM 1613 N N . THR A 1 204 ? 0.142 -14.005 -11.704 1.00 95.00 204 THR A N 1
ATOM 1614 C CA . THR A 1 204 ? -0.780 -14.955 -12.337 1.00 95.00 204 THR A CA 1
ATOM 1615 C C . THR A 1 204 ? -0.415 -15.177 -13.803 1.00 95.00 204 THR A C 1
ATOM 1617 O O . THR A 1 204 ? 0.240 -14.329 -14.405 1.00 95.00 204 THR A O 1
ATOM 1620 N N . ASP A 1 205 ? -0.894 -16.261 -14.416 1.00 96.25 205 ASP A N 1
ATOM 1621 C CA . ASP A 1 205 ? -0.718 -16.495 -15.862 1.00 96.25 205 ASP A CA 1
ATOM 1622 C C . ASP A 1 205 ? -1.227 -15.314 -16.707 1.00 96.25 205 ASP A C 1
ATOM 1624 O O . ASP A 1 205 ? -0.630 -14.950 -17.721 1.00 96.25 205 ASP A O 1
ATOM 1628 N N . GLU A 1 206 ? -2.297 -14.665 -16.243 1.00 94.81 206 GLU A N 1
ATOM 1629 C CA . GLU A 1 206 ? -2.844 -13.446 -16.836 1.00 94.81 206 GLU A CA 1
ATOM 1630 C C . GLU A 1 206 ? -1.844 -12.281 -16.762 1.00 94.81 206 GLU A C 1
ATOM 1632 O O . GLU A 1 206 ? -1.603 -11.601 -17.762 1.00 94.81 206 GLU A O 1
ATOM 1637 N N . ASP A 1 207 ? -1.204 -12.077 -15.603 1.00 96.00 207 ASP A N 1
ATOM 1638 C CA . ASP A 1 207 ? -0.159 -11.060 -15.452 1.00 96.00 207 ASP A CA 1
ATOM 1639 C C . ASP A 1 207 ? 1.024 -11.339 -16.385 1.00 96.00 207 ASP A C 1
ATOM 1641 O O . ASP A 1 207 ? 1.503 -10.426 -17.056 1.00 96.00 207 ASP A O 1
ATOM 1645 N N . LEU A 1 208 ? 1.479 -12.595 -16.445 1.00 95.31 208 LEU A N 1
ATOM 1646 C CA . LEU A 1 208 ? 2.618 -13.008 -17.268 1.00 95.31 208 LEU A CA 1
ATOM 1647 C C . LEU A 1 208 ? 2.343 -12.837 -18.769 1.00 95.31 208 LEU A C 1
ATOM 1649 O O . LEU A 1 208 ? 3.270 -12.573 -19.536 1.00 95.31 208 LEU A O 1
ATOM 1653 N N . THR A 1 209 ? 1.085 -12.981 -19.188 1.00 96.81 209 THR A N 1
ATOM 1654 C CA . THR A 1 209 ? 0.687 -12.906 -20.601 1.00 96.81 209 THR A CA 1
ATOM 1655 C C . THR A 1 209 ? 0.439 -11.469 -21.058 1.00 96.81 209 THR A C 1
ATOM 1657 O O . THR A 1 209 ? 0.798 -11.111 -22.182 1.00 96.81 209 THR A O 1
ATOM 1660 N N . HIS A 1 210 ? -0.168 -10.631 -20.212 1.00 96.94 210 HIS A N 1
ATOM 1661 C CA . HIS A 1 210 ? -0.728 -9.344 -20.648 1.00 96.94 210 HIS A CA 1
ATOM 1662 C C . HIS A 1 210 ? -0.120 -8.111 -19.972 1.00 96.94 210 HIS A C 1
ATOM 1664 O O . HIS A 1 210 ? -0.451 -6.983 -20.358 1.00 96.94 210 HIS A O 1
ATOM 1670 N N . ARG A 1 211 ? 0.745 -8.279 -18.964 1.00 96.56 211 ARG A N 1
ATOM 1671 C CA . ARG A 1 211 ? 1.243 -7.168 -18.143 1.00 96.56 211 ARG A CA 1
ATOM 1672 C C . ARG A 1 211 ? 2.772 -7.131 -18.084 1.00 96.56 211 ARG A C 1
ATOM 1674 O O . ARG A 1 211 ? 3.475 -8.105 -18.323 1.00 96.56 211 ARG A O 1
ATOM 1681 N N . LEU A 1 212 ? 3.298 -5.945 -17.795 1.00 94.44 212 LEU A N 1
ATOM 1682 C CA . LEU A 1 212 ? 4.714 -5.688 -17.588 1.00 94.44 212 LEU A CA 1
ATOM 1683 C C . LEU A 1 212 ? 5.120 -6.160 -16.194 1.00 94.44 212 LEU A C 1
ATOM 1685 O O . LEU A 1 212 ? 4.560 -5.697 -15.202 1.00 94.44 212 LEU A O 1
ATOM 1689 N N . LEU A 1 213 ? 6.142 -7.010 -16.140 1.00 90.00 213 LEU A N 1
ATOM 1690 C CA . LEU A 1 213 ? 6.702 -7.537 -14.902 1.00 90.00 213 LEU A CA 1
ATOM 1691 C C . LEU A 1 213 ? 7.907 -6.712 -14.457 1.00 90.00 213 LEU A C 1
ATOM 1693 O O . LEU A 1 213 ? 8.777 -6.362 -15.258 1.00 90.00 213 LEU A O 1
ATOM 1697 N N . TYR A 1 214 ? 7.973 -6.441 -13.159 1.00 92.00 214 TYR A N 1
ATOM 1698 C CA . TYR A 1 214 ? 9.112 -5.778 -12.537 1.00 92.00 214 TYR A CA 1
ATOM 1699 C C . TYR A 1 214 ? 10.065 -6.816 -11.958 1.00 92.00 214 TYR A C 1
ATOM 1701 O O . TYR A 1 214 ? 9.619 -7.772 -11.326 1.00 92.00 214 TYR A O 1
ATOM 1709 N N . VAL A 1 215 ? 11.368 -6.598 -12.147 1.00 92.19 215 VAL A N 1
ATOM 1710 C CA . VAL A 1 215 ? 12.441 -7.396 -11.544 1.00 92.19 215 VAL A CA 1
ATOM 1711 C C . VAL A 1 215 ? 13.316 -6.466 -10.714 1.00 92.19 215 VAL A C 1
ATOM 1713 O O . VAL A 1 215 ? 13.821 -5.465 -11.220 1.00 92.19 215 VAL A O 1
ATOM 1716 N N . GLU A 1 216 ? 13.498 -6.795 -9.439 1.00 92.50 216 GLU A N 1
ATOM 1717 C CA . GLU A 1 216 ? 14.367 -6.054 -8.525 1.00 92.50 216 GLU A CA 1
ATOM 1718 C C . GLU A 1 216 ? 15.704 -6.772 -8.368 1.00 92.50 216 GLU A C 1
ATOM 1720 O O . GLU A 1 216 ? 15.775 -7.894 -7.871 1.00 92.50 216 GLU A O 1
ATOM 1725 N N . ALA A 1 217 ? 16.765 -6.100 -8.818 1.00 89.50 217 ALA A N 1
ATOM 1726 C CA . ALA A 1 217 ? 18.149 -6.530 -8.626 1.00 89.50 217 ALA A CA 1
ATOM 1727 C C . ALA A 1 217 ? 18.795 -5.887 -7.385 1.00 89.50 217 ALA A C 1
ATOM 1729 O O . ALA A 1 217 ? 19.736 -6.435 -6.818 1.00 89.50 217 ALA A O 1
ATOM 1730 N N . SER A 1 218 ? 18.305 -4.715 -6.976 1.00 89.50 218 SER A N 1
ATOM 1731 C CA . SER A 1 218 ? 18.815 -3.932 -5.849 1.00 89.50 218 SER A CA 1
ATOM 1732 C C . SER A 1 218 ? 17.747 -2.959 -5.360 1.00 89.50 218 SER A C 1
ATOM 1734 O O . SER A 1 218 ? 16.946 -2.491 -6.172 1.00 89.50 218 SER A O 1
ATOM 1736 N N . ARG A 1 219 ? 17.795 -2.585 -4.078 1.00 89.06 219 ARG A N 1
ATOM 1737 C CA . ARG A 1 219 ? 16.878 -1.623 -3.456 1.00 89.06 219 ARG A CA 1
ATOM 1738 C C . ARG A 1 219 ? 17.639 -0.433 -2.878 1.00 89.06 219 ARG A C 1
ATOM 1740 O O . ARG A 1 219 ? 18.692 -0.602 -2.271 1.00 89.06 219 ARG A O 1
ATOM 1747 N N . GLY A 1 220 ? 17.070 0.759 -3.038 1.00 87.19 220 GLY A N 1
ATOM 1748 C CA . GLY A 1 220 ? 17.666 2.013 -2.578 1.00 87.19 220 GLY A CA 1
ATOM 1749 C C . GLY A 1 220 ? 18.655 2.625 -3.575 1.00 87.19 220 GLY A C 1
ATOM 1750 O O . GLY A 1 220 ? 19.063 2.002 -4.555 1.00 87.19 220 GLY A O 1
ATOM 1751 N N . CYS A 1 221 ? 19.015 3.886 -3.333 1.00 88.19 221 CYS A N 1
ATOM 1752 C CA . CYS A 1 221 ? 19.952 4.649 -4.152 1.00 88.19 221 CYS A CA 1
ATOM 1753 C C . CYS A 1 221 ? 21.013 5.294 -3.244 1.00 88.19 221 CYS A C 1
ATOM 1755 O O . CYS A 1 221 ? 20.643 6.021 -2.322 1.00 88.19 221 CYS A O 1
ATOM 1757 N N . PRO A 1 222 ? 22.321 5.083 -3.488 1.00 88.50 222 PRO A N 1
ATOM 1758 C CA . PRO A 1 222 ? 23.375 5.655 -2.648 1.00 88.50 222 PRO A CA 1
ATOM 1759 C C . PRO A 1 222 ? 23.596 7.158 -2.892 1.00 88.50 222 PRO A C 1
ATOM 1761 O O . PRO A 1 222 ? 24.391 7.791 -2.198 1.00 88.50 222 PRO A O 1
ATOM 1764 N N . PHE A 1 223 ? 22.938 7.743 -3.896 1.00 91.50 223 PHE A N 1
ATOM 1765 C CA . PHE A 1 223 ? 23.130 9.140 -4.273 1.00 91.50 223 PHE A CA 1
ATOM 1766 C C . PHE A 1 223 ? 22.194 10.085 -3.515 1.00 91.50 223 PHE A C 1
ATOM 1768 O O . PHE A 1 223 ? 21.059 9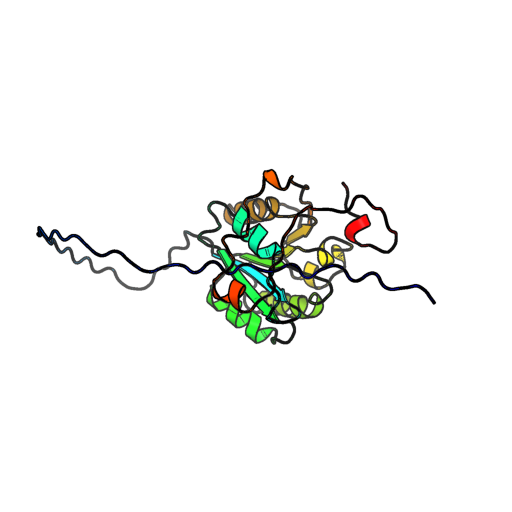.750 -3.181 1.00 91.50 223 PHE A O 1
ATOM 1775 N N . LYS A 1 224 ? 22.669 11.315 -3.292 1.00 91.12 224 LYS A N 1
ATOM 1776 C CA . LYS A 1 224 ? 21.942 12.384 -2.594 1.00 91.12 224 LYS A CA 1
ATOM 1777 C C . LYS A 1 224 ? 21.582 13.545 -3.528 1.00 91.12 224 LYS A C 1
ATOM 1779 O O . LYS A 1 224 ? 21.940 14.690 -3.280 1.00 91.12 224 LYS A O 1
ATOM 1784 N N . CYS A 1 225 ? 20.940 13.234 -4.654 1.00 93.62 225 CYS A N 1
ATOM 1785 C CA . CYS A 1 225 ? 20.537 14.233 -5.647 1.00 93.62 225 CYS A CA 1
ATOM 1786 C C . CYS A 1 225 ? 19.430 15.150 -5.101 1.00 93.62 225 CYS A C 1
ATOM 1788 O O . CYS A 1 225 ? 18.372 14.654 -4.733 1.00 93.62 225 CYS A O 1
ATOM 1790 N N . GLU A 1 226 ? 19.635 16.470 -5.138 1.00 92.62 226 GLU A N 1
ATOM 1791 C CA . GLU A 1 226 ? 18.718 17.489 -4.583 1.00 92.62 226 GLU A CA 1
ATOM 1792 C C . GLU A 1 226 ? 17.282 17.417 -5.133 1.00 92.62 226 GLU A C 1
ATOM 1794 O O . GLU A 1 226 ? 16.326 17.734 -4.437 1.00 92.62 226 GLU A O 1
ATOM 1799 N N . PHE A 1 227 ? 17.119 16.959 -6.374 1.00 89.56 227 PHE A N 1
ATOM 1800 C CA . PHE A 1 227 ? 15.825 16.868 -7.055 1.00 89.56 227 PHE A CA 1
ATOM 1801 C C . PHE A 1 227 ? 15.107 15.523 -6.862 1.00 89.56 227 PHE A C 1
ATOM 1803 O O . PHE A 1 227 ? 14.003 15.341 -7.374 1.00 89.56 227 PHE A O 1
ATOM 1810 N N . CYS A 1 228 ? 15.743 14.536 -6.223 1.00 88.44 228 CYS A N 1
ATOM 1811 C CA . CYS A 1 228 ? 15.226 13.172 -6.165 1.00 88.44 228 CYS A CA 1
ATOM 1812 C C . CYS A 1 228 ? 14.625 12.875 -4.794 1.00 88.44 228 CYS A C 1
ATOM 1814 O O . CYS A 1 228 ? 15.329 12.941 -3.790 1.00 88.44 228 CYS A O 1
ATOM 1816 N N . LEU A 1 229 ? 13.362 12.444 -4.759 1.00 84.50 229 LEU A N 1
ATOM 1817 C CA . LEU A 1 229 ? 12.697 12.043 -3.517 1.00 84.50 229 LEU A CA 1
ATOM 1818 C C . LEU A 1 229 ? 13.449 10.910 -2.796 1.00 84.50 229 LEU A C 1
ATOM 1820 O O . LEU A 1 229 ? 13.647 10.974 -1.589 1.00 84.50 229 LEU A O 1
ATOM 1824 N N . SER A 1 230 ? 13.972 9.930 -3.541 1.00 84.00 230 SER A N 1
ATOM 1825 C CA . SER A 1 230 ? 14.764 8.820 -2.987 1.00 84.00 230 SER A CA 1
ATOM 1826 C C . SER A 1 230 ? 16.067 9.266 -2.315 1.00 84.00 230 SER A C 1
ATOM 1828 O O . SER A 1 230 ? 16.654 8.509 -1.550 1.00 84.00 230 SER A O 1
ATOM 1830 N N . SER A 1 231 ? 16.544 10.494 -2.556 1.00 83.56 231 SER A N 1
ATOM 1831 C CA . SER A 1 231 ? 17.708 11.024 -1.831 1.00 83.56 231 SER A CA 1
ATOM 1832 C C . SER A 1 231 ? 17.425 11.254 -0.343 1.00 83.56 231 SER A C 1
ATOM 1834 O O . SER A 1 231 ? 18.356 11.249 0.471 1.00 83.56 231 SER A O 1
ATOM 1836 N N . LEU A 1 232 ? 16.151 11.428 0.020 1.00 80.56 232 LEU A N 1
ATOM 1837 C CA . LEU A 1 232 ? 15.707 11.688 1.386 1.00 80.56 232 LEU A CA 1
ATOM 1838 C C . LEU A 1 232 ? 15.670 10.416 2.245 1.00 80.56 232 LEU A C 1
ATOM 1840 O O . LEU A 1 232 ? 15.555 10.514 3.469 1.00 80.56 232 LEU A O 1
ATOM 1844 N N . ASP A 1 233 ? 15.791 9.231 1.637 1.00 75.69 233 ASP A N 1
ATOM 1845 C CA . ASP A 1 233 ? 15.904 7.968 2.363 1.00 75.69 233 ASP A CA 1
ATOM 1846 C C . ASP A 1 233 ? 17.152 7.962 3.256 1.00 75.69 233 ASP A C 1
ATOM 1848 O O . ASP A 1 233 ? 18.265 8.305 2.841 1.00 75.69 233 ASP A O 1
ATOM 1852 N N . LYS A 1 234 ? 16.975 7.566 4.518 1.00 64.12 234 LYS A N 1
ATOM 1853 C CA . LYS A 1 234 ? 18.069 7.415 5.483 1.00 64.12 234 LYS A CA 1
ATOM 1854 C C . LYS A 1 234 ? 18.627 5.993 5.378 1.00 64.12 234 LYS A C 1
ATOM 1856 O O . LYS A 1 234 ? 18.206 5.120 6.129 1.00 64.12 234 LYS A O 1
ATOM 1861 N N . THR A 1 235 ? 19.512 5.773 4.408 1.00 56.56 235 THR A N 1
ATOM 1862 C CA . THR A 1 235 ? 20.432 4.619 4.351 1.00 56.56 235 THR A CA 1
ATOM 1863 C C . THR A 1 235 ? 21.608 4.820 5.286 1.00 56.56 235 THR A C 1
ATOM 1865 O O . THR A 1 235 ? 22.166 5.944 5.242 1.00 56.56 235 THR A O 1
#

Radius of gyration: 23.65 Å; chains: 1; bounding box: 62×69×61 Å

pLDDT: mean 82.09, std 25.94, range [23.36, 98.88]

Foldseek 3Di:
DDDDDDDDDDDDDDDDDDDDDDDDDDDDDDDDDDDDDDDDDDDDDDPPAAAEEEEEAAQDDQADDPLSLLLLLLLVVNNVRYDYDYHHLPDQLVVVLVVVCVSVGQEYEYADDPVRLVRVLSNLQVCCVPPVNRAYEYEYLVCQPPNPPRSSLVSHQAYEHDRCSNVSSVQVVCVVVVNHDPDRYDYDDDDDPVVTRDSPVVQDPCSVVRHDDDDDPDDADPDLDPPDSSNPDDD

Secondary structure (DSSP, 8-state):
-PPP-PPPP------PPPP----------------------S------S--EEEEEEESSTTB--HHHHHHHHT-GGGGGGEEEEEEETTS-HHHHHHHHHHT--SEEEEE--TTTHHHHHHHHHHHHHH-TTSEEEEESTTTSSSGGG-HHHHH-SEEEES--HHHHHHHHHHHHTT---S-SEEEPPP--GGGSPPSGGG--HHHHHHSBPP--S--S-----TT-GGGGS--